Protein AF-A4XJK1-F1 (afdb_monomer)

Mean predicted aligned error: 11.15 Å

InterPro domains:
  IPR028946 Bacterial toxin 44 [PF15607] (189-287)

Organism: Caldicellulosiruptor saccharolyticus (strain ATCC 43494 / DSM 8903 / Tp8T 6331) (NCBI:txid351627)

pLDDT: mean 73.38, std 22.85, range [26.16, 97.75]

Nearest PDB structures (foldseek):
  7s00-assembly1_D  TM=3.536E-01  e=2.896E+00  Bacillus phage AR9

Secondary structure (DSSP, 8-state):
-HHHHHHHHHHHHHHHHHHHHHHHHHHHHHHTSGGGTT-S---HHHHHHHHHHHHHHHHHHH-SS--EEE-TTS-EEE-GGGGGT---HHHHHHHHHHHHHHHHHHHTTSEEE-TTS-EEE-SS--------------------TTSPEE--HHHHHHHHHHHHHHHHHHHHHHH--HHHHHHHHHHHHHHHHSTTSTT-HHHHH-TT-EEEEEETTEEEEEEHHHHHHHHHHHHHHTSSS-HHHHHHHHHHHHHHHT---GGGGGGTTS-HHHHHHHHHHHHHHHTT-

Radius of gyration: 20.72 Å; Cα contacts (8 Å, |Δi|>4): 367; chains: 1; bounding box: 63×47×54 Å

Foldseek 3Di:
DVVVVVVLVVLLVVLLVVLLVVVLVVLLVLQPDPVVVDPDPQDPVNVVLLVLLLVLLVCCLPDPDCQWDQDPLRQIDGDPCSCVVDVDPVSVVVNRLLSVLLRLLSVQQQWHADPSRAIAGHPDRPGDLDDDDPPPPDPDDPDDPPAFAEDALVVVLVVLLVSLVSQLSSNCSRHVRNSRSLSSSVVSLSSQLRVSHVLVQCVVQPAAGWYWYADPNDIDIDGSLLSSLLSQLQSVLSHPDDSVSSQLSQLSVCVSSVNFDPVCVVSNRDDPSSSVSSVNSNVCNVVVD

Sequence (289 aa):
MKNRKKKVAFLSIMTSFVFIFNVFNFSLSYAEDEKYKIVGNYTLQDSKLIESLLNINSLVLKSPKNYLRINDDGSITVNESIKDIVKDDNLILKYKECIKYLNLAIEEGIIEVKDDFSIQLSKNIQLKNKSVKSDKNSIVIQRDPDEPERVYLIEMCRANVNELNGIYLSTLIISGNAALAYSAKVAYWTSKVREGGDWDYKRIYGWNKLYKIVVDGKIEYIHGEDIGNIHYGYTGRSLPLPAEVLCSAAGLAQILTGNFKISWYNSYFDDPKDQEAIRKGISWYEQGL

Solvent-accessible surface area (backbone atoms only — not comparable to full-atom values): 16018 Å² total; per-residue (Å²): 117,76,70,59,59,53,51,53,54,53,45,57,52,50,50,52,50,53,50,49,52,51,55,46,55,50,48,58,64,52,49,72,39,76,87,52,75,73,73,64,98,66,48,78,69,48,51,56,51,50,53,53,46,36,51,49,44,54,54,48,72,71,41,96,56,79,28,60,43,76,44,99,86,54,37,64,45,78,40,80,66,42,56,79,82,46,85,52,64,69,58,50,51,50,47,50,50,27,43,52,30,37,32,53,37,32,75,53,28,47,40,40,62,44,99,85,64,50,64,44,73,38,92,67,66,60,68,73,81,59,77,88,74,82,82,80,83,72,83,86,64,99,67,66,90,86,58,60,54,77,43,67,58,59,61,53,36,52,53,53,40,50,51,40,50,34,30,23,50,20,36,24,45,68,59,73,34,62,52,60,6,53,51,50,25,52,51,48,52,50,58,27,55,35,93,65,22,91,52,28,32,34,76,74,53,29,57,83,41,60,28,30,35,65,56,96,90,39,81,48,78,46,33,16,36,44,54,27,29,20,40,50,21,27,40,52,55,75,43,101,52,58,70,66,57,57,48,39,50,54,6,50,52,30,49,71,74,67,76,47,49,85,88,24,59,94,38,46,23,23,60,63,69,52,48,50,27,20,52,48,14,32,49,38,47,76,71,69,98

Structure (mmCIF, N/CA/C/O backbone):
data_AF-A4XJK1-F1
#
_entry.id   AF-A4XJK1-F1
#
loop_
_atom_site.group_PDB
_atom_site.id
_atom_site.type_symbol
_atom_site.label_atom_id
_atom_site.label_alt_id
_atom_site.label_comp_id
_atom_site.label_asym_id
_atom_site.label_entity_id
_atom_site.label_seq_id
_atom_site.pdbx_PDB_ins_code
_atom_site.Cartn_x
_atom_site.Cartn_y
_atom_site.Cartn_z
_atom_site.occupancy
_atom_site.B_iso_or_equiv
_atom_site.auth_seq_id
_atom_site.auth_comp_id
_atom_site.auth_asym_id
_atom_site.auth_atom_id
_atom_site.pdbx_PDB_model_num
ATOM 1 N N . MET A 1 1 ? -40.652 -0.369 -4.413 1.00 40.53 1 MET A N 1
ATOM 2 C CA . MET A 1 1 ? -39.380 -1.018 -3.995 1.00 40.53 1 MET A CA 1
ATOM 3 C C . MET A 1 1 ? -38.236 -0.948 -5.022 1.00 40.53 1 MET A C 1
ATOM 5 O O . MET A 1 1 ? -37.119 -0.671 -4.605 1.00 40.53 1 MET A O 1
ATOM 9 N N . LYS A 1 2 ? -38.461 -1.124 -6.339 1.00 33.06 2 LYS A N 1
ATOM 10 C CA . LYS A 1 2 ? -37.399 -1.050 -7.380 1.00 33.06 2 LYS A CA 1
ATOM 11 C C . LYS A 1 2 ? -36.677 0.314 -7.492 1.00 33.06 2 LYS A C 1
ATOM 13 O O . LYS A 1 2 ? -35.475 0.338 -7.729 1.00 33.06 2 LYS A O 1
ATOM 18 N N . ASN A 1 3 ? -37.368 1.433 -7.245 1.00 31.22 3 ASN A N 1
ATOM 19 C CA . ASN A 1 3 ? -36.792 2.786 -7.378 1.00 31.22 3 ASN A CA 1
ATOM 20 C C . ASN A 1 3 ? -35.894 3.236 -6.208 1.00 31.22 3 ASN A C 1
ATOM 22 O O . ASN A 1 3 ? -35.035 4.088 -6.411 1.00 31.22 3 ASN A O 1
ATOM 26 N N . ARG A 1 4 ? -36.029 2.653 -5.005 1.00 28.88 4 ARG A N 1
ATOM 27 C CA . ARG A 1 4 ? -35.121 2.944 -3.873 1.00 28.88 4 ARG A CA 1
ATOM 28 C C . ARG A 1 4 ? -33.751 2.285 -4.064 1.00 28.88 4 ARG A C 1
ATOM 30 O O . ARG A 1 4 ? -32.743 2.945 -3.866 1.00 28.88 4 ARG A O 1
ATOM 37 N N . LYS A 1 5 ? -33.707 1.036 -4.548 1.00 30.83 5 LYS A N 1
ATOM 38 C CA . LYS A 1 5 ? -32.443 0.324 -4.821 1.00 30.83 5 LYS A CA 1
ATOM 39 C C . LYS A 1 5 ? -31.609 0.991 -5.926 1.00 30.83 5 LYS A C 1
ATOM 41 O O . LYS A 1 5 ? -30.395 1.065 -5.796 1.00 30.83 5 LYS A O 1
ATOM 46 N N . LYS A 1 6 ? -32.252 1.545 -6.966 1.00 28.84 6 LYS A N 1
ATOM 47 C CA . LYS A 1 6 ? -31.561 2.326 -8.011 1.00 28.84 6 LYS A CA 1
ATOM 48 C C . LYS A 1 6 ? -31.007 3.661 -7.498 1.00 28.84 6 LYS A C 1
ATOM 50 O O . LYS A 1 6 ? -29.907 4.023 -7.886 1.00 28.84 6 LYS A O 1
ATOM 55 N N . LYS A 1 7 ? -31.721 4.364 -6.607 1.00 28.03 7 LYS A N 1
ATOM 56 C CA . LYS A 1 7 ? -31.225 5.610 -5.991 1.00 28.03 7 LYS A CA 1
ATOM 57 C C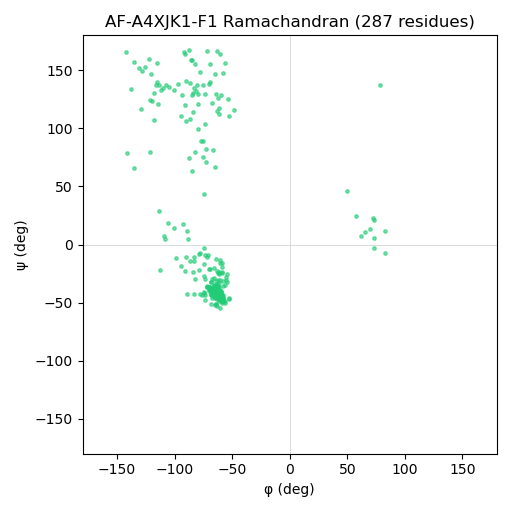 . LYS A 1 7 ? -30.040 5.380 -5.048 1.00 28.03 7 LYS A C 1
ATOM 59 O O . LYS A 1 7 ? -29.118 6.177 -5.076 1.00 28.03 7 LYS A O 1
ATOM 64 N N . VAL A 1 8 ? -30.036 4.289 -4.277 1.00 30.64 8 VAL A N 1
ATOM 65 C CA . VAL A 1 8 ? -28.914 3.932 -3.383 1.00 30.64 8 VAL A CA 1
ATOM 66 C C . VAL A 1 8 ? -27.666 3.534 -4.181 1.00 30.64 8 VAL A C 1
ATOM 68 O O . VAL A 1 8 ? -26.578 4.002 -3.873 1.00 30.64 8 VAL A O 1
ATOM 71 N N . ALA A 1 9 ? -27.822 2.760 -5.262 1.00 28.44 9 ALA A N 1
ATOM 72 C CA . ALA A 1 9 ? -26.706 2.427 -6.152 1.00 28.44 9 ALA A CA 1
ATOM 73 C C . ALA A 1 9 ? -26.145 3.661 -6.887 1.00 28.44 9 ALA A C 1
ATOM 75 O O . ALA A 1 9 ? -24.937 3.785 -7.043 1.00 28.44 9 ALA A O 1
ATOM 76 N N . PHE A 1 10 ? -27.007 4.595 -7.306 1.00 26.16 10 PHE A N 1
ATOM 77 C CA . PHE A 1 10 ? -26.586 5.825 -7.985 1.00 26.16 10 PHE A CA 1
ATOM 78 C C . PHE A 1 10 ? -25.902 6.820 -7.033 1.00 26.16 10 PHE A C 1
ATOM 80 O O . PHE A 1 10 ? -24.920 7.445 -7.423 1.00 26.16 10 PHE A O 1
ATOM 87 N N . LEU A 1 11 ? -26.363 6.920 -5.777 1.00 27.34 11 LEU A N 1
ATOM 88 C CA . LEU A 1 11 ? -25.664 7.681 -4.739 1.00 27.34 11 LEU A CA 1
ATOM 89 C C . LEU A 1 11 ? -24.295 7.051 -4.446 1.00 27.34 11 LEU A C 1
ATOM 91 O O . LEU A 1 11 ? -23.307 7.749 -4.573 1.00 27.34 11 LEU A O 1
ATOM 95 N N . SER A 1 12 ? -24.206 5.743 -4.176 1.00 30.50 12 SER A N 1
ATOM 96 C CA . SER A 1 12 ? -22.939 5.063 -3.830 1.00 30.50 12 SER A CA 1
ATOM 97 C C . SER A 1 12 ? -21.862 5.153 -4.943 1.00 30.50 12 SER A C 1
ATOM 99 O O . SER A 1 12 ? -20.663 5.273 -4.674 1.00 30.50 12 SER A O 1
ATOM 101 N N . ILE A 1 13 ? -22.278 5.210 -6.218 1.00 29.91 13 ILE A N 1
ATOM 102 C CA . ILE A 1 13 ? -21.374 5.463 -7.356 1.00 29.91 13 ILE A CA 1
ATOM 103 C C . ILE A 1 13 ? -20.923 6.932 -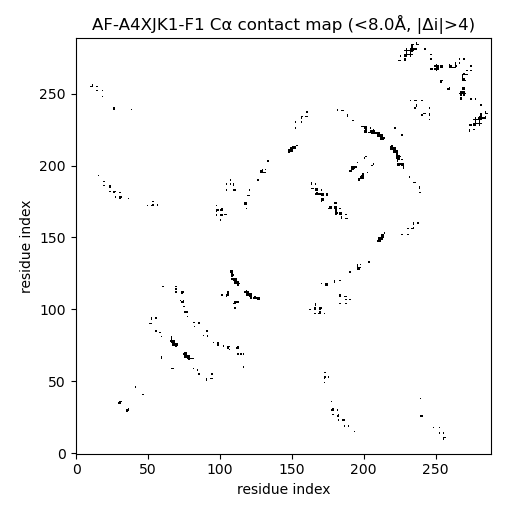7.401 1.00 29.91 13 ILE A C 1
ATOM 105 O O . ILE A 1 13 ? -19.738 7.195 -7.593 1.00 29.91 13 ILE A O 1
ATOM 109 N N . MET A 1 14 ? -21.830 7.895 -7.192 1.00 26.22 14 MET A N 1
ATOM 110 C CA . MET A 1 14 ? -21.486 9.326 -7.176 1.00 26.22 14 MET A CA 1
ATOM 111 C C . MET A 1 14 ? -20.619 9.719 -5.975 1.00 26.22 14 MET A C 1
ATOM 113 O O . MET A 1 14 ? -19.778 10.604 -6.097 1.00 26.22 14 MET A O 1
ATOM 117 N N . THR A 1 15 ? -20.786 9.059 -4.833 1.00 36.59 15 THR A N 1
ATOM 118 C CA . THR A 1 15 ? -20.047 9.349 -3.599 1.00 36.59 15 THR A CA 1
ATOM 119 C C . THR A 1 15 ? -18.614 8.850 -3.701 1.00 36.59 15 THR A C 1
ATOM 121 O O . THR A 1 15 ? -17.695 9.598 -3.386 1.00 36.59 15 THR A O 1
ATOM 124 N N . SER A 1 16 ? -18.418 7.663 -4.282 1.00 35.50 16 SER A N 1
ATOM 125 C CA . SER A 1 16 ? -17.099 7.156 -4.672 1.00 35.50 16 SER A CA 1
ATOM 126 C C . SER A 1 16 ? -16.429 8.070 -5.708 1.00 35.50 16 SER A C 1
ATOM 128 O O . SER A 1 16 ? -15.252 8.378 -5.572 1.00 35.50 16 SER A O 1
ATOM 130 N N . PHE A 1 17 ? -17.168 8.573 -6.707 1.00 32.84 17 PHE A N 1
ATOM 131 C CA . PHE A 1 17 ? -16.615 9.452 -7.750 1.00 32.84 17 PHE A CA 1
ATOM 132 C C . PHE A 1 17 ? -16.200 10.834 -7.225 1.00 32.84 17 PHE A C 1
ATOM 134 O O . PHE A 1 17 ? -15.127 11.310 -7.572 1.00 32.84 17 PHE A O 1
ATOM 141 N N . VAL A 1 18 ? -17.011 11.477 -6.376 1.00 36.28 18 VAL A N 1
ATOM 142 C CA . VAL A 1 18 ? -16.698 12.795 -5.782 1.00 36.28 18 VAL A CA 1
ATOM 143 C C . VAL A 1 18 ? -15.583 12.686 -4.740 1.00 36.28 18 VAL A C 1
ATOM 145 O O . VAL A 1 18 ? -14.730 13.568 -4.656 1.00 36.28 18 VAL A O 1
ATOM 148 N N . PHE A 1 19 ? -15.553 11.593 -3.977 1.00 43.38 19 PHE A N 1
ATOM 149 C CA . PHE A 1 19 ? -14.479 11.287 -3.038 1.00 43.38 19 PHE A CA 1
ATOM 150 C C . PHE A 1 19 ? -13.145 11.066 -3.753 1.00 43.38 19 PHE A C 1
ATOM 152 O O . PHE A 1 19 ? -12.163 11.733 -3.437 1.00 43.38 19 PHE A O 1
ATOM 159 N N . ILE A 1 20 ? -13.137 10.199 -4.773 1.00 43.62 20 ILE A N 1
ATOM 160 C CA . ILE A 1 20 ? -11.965 9.948 -5.612 1.00 43.62 20 ILE A CA 1
ATOM 161 C C . ILE A 1 20 ? -11.538 11.251 -6.278 1.00 43.62 20 ILE A C 1
ATOM 163 O O . ILE A 1 20 ? -10.383 11.606 -6.150 1.00 43.62 20 ILE A O 1
ATOM 167 N N . PHE A 1 21 ? -12.440 12.016 -6.899 1.00 37.97 21 PHE A N 1
ATOM 168 C CA . PHE A 1 21 ? -12.088 13.255 -7.603 1.00 37.97 21 PHE A CA 1
ATOM 169 C C . PHE A 1 21 ? -11.501 14.336 -6.676 1.00 37.97 21 PHE A C 1
ATOM 171 O O . PHE A 1 21 ? -10.550 15.014 -7.061 1.00 37.97 21 PHE A O 1
ATOM 178 N N . ASN A 1 22 ? -12.001 14.481 -5.443 1.00 43.72 22 ASN A N 1
ATOM 179 C CA . ASN A 1 22 ? -11.465 15.456 -4.484 1.00 43.72 22 ASN A CA 1
ATOM 180 C C . ASN A 1 22 ? -10.141 15.007 -3.856 1.00 43.72 22 ASN A C 1
ATOM 182 O O . ASN A 1 22 ? -9.209 15.804 -3.795 1.00 43.72 22 ASN A O 1
ATOM 186 N N . VAL A 1 23 ? -10.019 13.739 -3.448 1.00 47.16 23 VAL A N 1
ATOM 187 C CA . VAL A 1 23 ? -8.750 13.190 -2.942 1.00 47.16 23 VAL A CA 1
ATOM 188 C C . VAL A 1 23 ? -7.700 13.166 -4.060 1.00 47.16 23 VAL A C 1
ATOM 190 O O . VAL A 1 23 ? -6.532 13.444 -3.810 1.00 47.16 23 VAL A O 1
ATOM 193 N N . PHE A 1 24 ? -8.110 12.920 -5.304 1.00 46.25 24 PHE A N 1
ATOM 194 C CA . PHE A 1 24 ? -7.266 12.908 -6.498 1.00 46.25 24 PHE A CA 1
ATOM 195 C C . PHE A 1 24 ? -6.746 14.297 -6.875 1.00 46.25 24 PHE A C 1
ATOM 197 O O . PHE A 1 24 ? -5.536 14.468 -6.998 1.00 46.25 24 PHE A O 1
ATOM 204 N N . ASN A 1 25 ? -7.620 15.306 -6.985 1.00 43.31 25 ASN A N 1
ATOM 205 C CA . ASN A 1 25 ? -7.193 16.685 -7.254 1.00 43.31 25 ASN A CA 1
ATOM 206 C C . ASN A 1 25 ? -6.324 17.242 -6.119 1.00 43.31 25 ASN A C 1
ATOM 208 O O . ASN A 1 25 ? -5.359 17.960 -6.376 1.00 43.31 25 ASN A O 1
ATOM 212 N N . PHE A 1 26 ? -6.622 16.866 -4.872 1.00 46.41 26 PHE A N 1
ATOM 213 C CA . PHE A 1 26 ? -5.785 17.212 -3.729 1.00 46.41 26 PHE A CA 1
ATOM 214 C C . PHE A 1 26 ? -4.412 16.530 -3.808 1.00 46.41 26 PHE A C 1
ATOM 216 O O . PHE A 1 26 ? -3.402 17.196 -3.623 1.00 46.41 26 PHE A O 1
ATOM 223 N N . SER A 1 27 ? -4.356 15.239 -4.160 1.00 44.53 27 SER A N 1
ATOM 224 C CA . SER A 1 27 ? -3.104 14.476 -4.307 1.00 44.53 27 SER A CA 1
ATOM 225 C C . SER A 1 27 ? -2.220 15.008 -5.440 1.00 44.53 27 SER A C 1
ATOM 227 O O . SER A 1 27 ? -1.009 15.100 -5.264 1.00 44.53 27 SER A O 1
ATOM 229 N N . LEU A 1 28 ? -2.813 15.402 -6.575 1.00 43.19 28 LEU A N 1
ATOM 230 C CA . LEU A 1 28 ? -2.108 16.063 -7.682 1.00 43.19 28 LEU A CA 1
ATOM 231 C C . LEU A 1 28 ? -1.519 17.410 -7.249 1.00 43.19 28 LEU A C 1
ATOM 233 O O . LEU A 1 28 ? -0.338 17.651 -7.475 1.00 43.19 28 LEU A O 1
ATOM 237 N N . SER A 1 29 ? -2.303 18.238 -6.551 1.00 44.06 29 SER A N 1
ATOM 238 C CA . SER A 1 29 ? -1.828 19.519 -6.010 1.00 44.06 29 SER A CA 1
ATOM 239 C C . SER A 1 29 ? -0.752 19.360 -4.925 1.00 44.06 29 SER A C 1
ATOM 241 O O . SER A 1 29 ? 0.072 20.256 -4.770 1.00 44.06 29 SER A O 1
ATOM 243 N N . TYR A 1 30 ? -0.754 18.259 -4.164 1.00 46.56 30 TYR A N 1
ATOM 244 C CA . TYR A 1 30 ? 0.223 17.977 -3.100 1.00 46.56 30 TYR A CA 1
ATOM 245 C C . TYR A 1 30 ? 1.533 17.372 -3.627 1.00 46.56 30 TYR A C 1
ATOM 247 O O . TYR A 1 30 ? 2.588 17.571 -3.030 1.00 46.56 30 TYR A O 1
ATOM 255 N N . ALA A 1 31 ? 1.480 16.627 -4.736 1.00 41.28 31 ALA A N 1
ATOM 256 C CA . ALA A 1 31 ? 2.647 15.980 -5.337 1.00 41.28 31 ALA A CA 1
ATOM 257 C C . ALA A 1 31 ? 3.585 16.954 -6.079 1.00 41.28 31 ALA A C 1
ATOM 259 O O . ALA A 1 31 ? 4.734 16.602 -6.348 1.00 41.28 31 ALA A O 1
ATOM 260 N N . GLU A 1 32 ? 3.117 18.163 -6.405 1.00 42.06 32 GLU A N 1
ATOM 261 C CA . GLU A 1 32 ? 3.915 19.217 -7.051 1.00 42.06 32 GLU A CA 1
ATOM 262 C C . GLU A 1 32 ? 4.758 20.049 -6.062 1.00 42.06 32 GLU A C 1
ATOM 264 O O . GLU A 1 32 ? 5.652 20.782 -6.485 1.00 42.06 32 GLU A O 1
ATOM 269 N N . ASP A 1 33 ? 4.536 19.914 -4.750 1.00 38.34 33 ASP A N 1
ATOM 270 C CA . ASP A 1 33 ? 5.313 20.610 -3.719 1.00 38.34 33 ASP A CA 1
ATOM 271 C C . ASP A 1 33 ? 6.659 19.892 -3.467 1.00 38.34 33 ASP A C 1
ATOM 273 O O . ASP A 1 33 ? 6.716 18.716 -3.088 1.00 38.34 33 ASP A O 1
ATOM 277 N N . GLU A 1 34 ? 7.772 20.613 -3.674 1.00 38.44 34 GLU A N 1
ATOM 278 C CA . GLU A 1 34 ? 9.142 20.095 -3.545 1.00 38.44 34 GLU A CA 1
ATOM 279 C C . GLU A 1 34 ? 9.433 19.460 -2.185 1.00 38.44 34 GLU A C 1
ATOM 281 O O . GLU A 1 34 ? 10.248 18.537 -2.098 1.00 38.44 34 GLU A O 1
ATOM 286 N N . LYS A 1 35 ? 8.739 19.904 -1.133 1.00 34.38 35 LYS A N 1
ATOM 287 C CA . LYS A 1 35 ? 8.875 19.378 0.226 1.00 34.38 35 LYS A CA 1
ATOM 288 C C . LYS A 1 35 ? 8.478 17.900 0.338 1.00 34.38 35 LYS A C 1
ATOM 290 O O . LYS A 1 35 ? 8.943 17.220 1.252 1.00 34.38 35 LYS A O 1
ATOM 295 N N . TYR A 1 36 ? 7.664 17.392 -0.590 1.00 38.53 36 TYR A N 1
ATOM 296 C CA . TYR A 1 36 ? 7.150 16.019 -0.583 1.00 38.53 36 TYR A CA 1
ATOM 297 C C . TYR A 1 36 ? 7.748 15.122 -1.681 1.00 38.53 36 TYR A C 1
ATOM 299 O O . TYR A 1 36 ? 7.364 13.954 -1.803 1.00 38.53 36 TYR A O 1
ATOM 307 N N . LYS A 1 37 ? 8.758 15.620 -2.420 1.00 38.75 37 LYS A N 1
ATOM 308 C CA . LYS A 1 37 ? 9.532 14.843 -3.413 1.00 38.75 37 LYS A CA 1
ATOM 309 C C . LYS A 1 37 ? 10.232 13.612 -2.815 1.00 38.75 37 LYS A C 1
ATOM 311 O O . LYS A 1 37 ? 10.614 12.716 -3.561 1.00 38.75 37 LYS A O 1
ATOM 316 N N . ILE A 1 38 ? 10.368 13.530 -1.487 1.00 38.19 38 ILE A N 1
ATOM 317 C CA . ILE A 1 38 ? 10.900 12.365 -0.765 1.00 38.19 38 ILE A CA 1
ATOM 318 C C . ILE A 1 38 ? 10.103 12.179 0.534 1.00 38.19 38 ILE A C 1
ATOM 320 O O . ILE A 1 38 ? 10.552 12.589 1.597 1.00 38.19 38 ILE A O 1
ATOM 324 N N . VAL A 1 39 ? 8.895 11.608 0.481 1.00 38.28 39 VAL A N 1
ATOM 325 C CA . VAL A 1 39 ? 8.138 11.279 1.709 1.00 38.28 39 VAL A CA 1
ATOM 326 C C . VAL A 1 39 ? 7.534 9.879 1.620 1.00 38.28 39 VAL A C 1
ATOM 328 O O . VAL A 1 39 ? 6.331 9.648 1.611 1.00 38.28 39 VAL A O 1
ATOM 331 N N . GLY A 1 40 ? 8.438 8.911 1.589 1.00 39.53 40 GLY A N 1
ATOM 332 C CA . GLY A 1 40 ? 8.339 7.702 2.397 1.00 39.53 40 GLY A CA 1
ATOM 333 C C . GLY A 1 40 ? 9.677 7.585 3.121 1.00 39.53 40 GLY A C 1
ATOM 334 O O . GLY A 1 40 ? 10.674 8.070 2.588 1.00 39.53 40 GLY A O 1
ATOM 335 N N . ASN A 1 41 ? 9.727 7.011 4.320 1.00 38.78 41 ASN A N 1
ATOM 336 C CA . ASN A 1 41 ? 10.975 6.753 5.050 1.00 38.78 41 ASN A CA 1
ATOM 337 C C . ASN A 1 41 ? 11.845 5.722 4.300 1.00 38.78 41 ASN A C 1
ATOM 339 O O . ASN A 1 41 ? 12.016 4.598 4.758 1.00 38.78 41 ASN A O 1
ATOM 343 N N . TYR A 1 42 ? 12.349 6.077 3.121 1.00 45.56 42 TYR A N 1
ATOM 344 C CA . TYR A 1 42 ? 13.268 5.269 2.348 1.00 45.56 42 TYR A CA 1
ATOM 345 C C . TYR A 1 42 ? 14.662 5.544 2.895 1.00 45.56 42 TYR A C 1
ATOM 347 O O . TYR A 1 42 ? 15.181 6.660 2.846 1.00 45.56 42 TYR A O 1
ATOM 355 N N . THR A 1 43 ? 15.243 4.515 3.487 1.00 46.59 43 THR A N 1
ATOM 356 C CA . THR A 1 43 ? 16.611 4.516 3.984 1.00 46.59 43 THR A CA 1
ATOM 357 C C . THR A 1 43 ? 17.604 4.697 2.829 1.00 46.59 43 THR A C 1
ATOM 359 O O . THR A 1 43 ? 17.283 4.523 1.652 1.00 46.59 43 THR A O 1
ATOM 362 N N . LEU A 1 44 ? 18.869 4.987 3.146 1.00 40.53 44 LEU A N 1
ATOM 363 C CA . LEU A 1 44 ? 19.943 5.024 2.142 1.00 40.53 44 LEU A CA 1
ATOM 364 C C . LEU A 1 44 ? 20.053 3.702 1.350 1.00 40.53 44 LEU A C 1
ATOM 366 O O . LEU A 1 44 ? 20.441 3.700 0.182 1.00 40.53 44 LEU A O 1
ATOM 370 N N . GLN A 1 45 ? 19.705 2.578 1.981 1.00 46.41 45 GLN A N 1
ATOM 371 C CA . GLN A 1 45 ? 19.676 1.261 1.350 1.00 46.41 45 GLN A CA 1
ATOM 372 C C . GLN A 1 45 ? 18.532 1.140 0.332 1.00 46.41 45 GLN A C 1
ATOM 374 O O . GLN A 1 45 ? 18.735 0.574 -0.743 1.00 46.41 45 GLN A O 1
ATOM 379 N N . ASP A 1 46 ? 1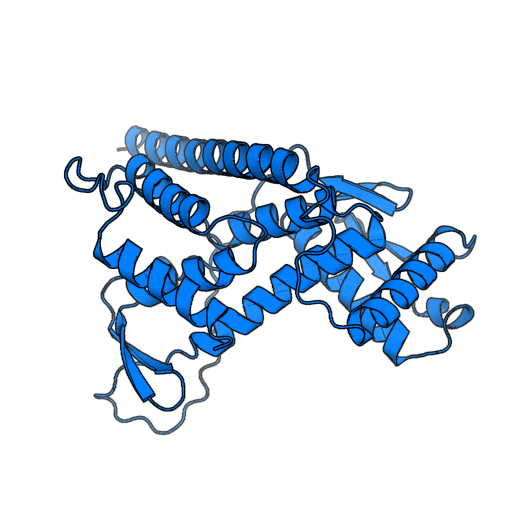7.381 1.749 0.620 1.00 66.06 46 ASP A N 1
ATOM 380 C CA . ASP A 1 46 ? 16.252 1.824 -0.309 1.00 66.06 46 ASP A CA 1
ATOM 381 C C . ASP A 1 46 ? 16.592 2.678 -1.537 1.00 66.06 46 ASP A C 1
ATOM 383 O O . ASP A 1 46 ? 16.238 2.310 -2.653 1.00 66.06 46 ASP A O 1
ATOM 387 N N . SER A 1 47 ? 17.367 3.756 -1.367 1.00 69.75 47 SER A N 1
ATOM 388 C CA . SER A 1 47 ? 17.817 4.607 -2.481 1.00 69.75 47 SER A CA 1
ATOM 389 C C . SER A 1 47 ? 18.660 3.840 -3.515 1.00 69.75 47 SER A C 1
ATOM 391 O O . SER A 1 47 ? 18.371 3.886 -4.711 1.00 69.75 47 SER A O 1
ATOM 393 N N . LYS A 1 48 ? 19.642 3.042 -3.067 1.00 76.75 48 LYS A N 1
ATOM 394 C CA . LYS A 1 48 ? 20.479 2.218 -3.968 1.00 76.75 48 LYS A CA 1
ATOM 395 C C . LYS A 1 48 ? 19.678 1.138 -4.691 1.00 76.75 48 LYS A C 1
ATOM 397 O O . LYS A 1 48 ? 19.936 0.847 -5.861 1.00 76.75 48 LYS A O 1
ATOM 402 N N . LEU A 1 49 ? 18.722 0.524 -3.992 1.00 82.44 49 LEU A N 1
ATOM 403 C CA . LEU A 1 49 ? 17.830 -0.458 -4.598 1.00 82.44 49 LEU A CA 1
ATOM 404 C C . LEU A 1 49 ? 16.953 0.199 -5.670 1.00 82.44 49 LEU A C 1
ATOM 406 O O . LEU A 1 49 ? 16.864 -0.325 -6.776 1.00 82.44 49 LEU A O 1
ATOM 410 N N . ILE A 1 50 ? 16.357 1.358 -5.375 1.00 83.50 50 ILE A N 1
ATOM 411 C CA . ILE A 1 50 ? 15.535 2.119 -6.326 1.00 83.50 50 ILE A CA 1
ATOM 412 C C . ILE A 1 50 ? 16.348 2.488 -7.569 1.00 83.50 50 ILE A C 1
ATOM 414 O O . ILE A 1 50 ? 15.889 2.245 -8.683 1.00 83.50 50 ILE A O 1
ATOM 418 N N . GLU A 1 51 ? 17.568 3.002 -7.403 1.00 85.44 51 GLU A N 1
ATOM 419 C CA . GLU A 1 51 ? 18.460 3.323 -8.523 1.00 85.44 51 GLU A CA 1
ATOM 420 C C . GLU A 1 51 ? 18.759 2.082 -9.380 1.00 85.44 51 GLU A C 1
ATOM 422 O O . GLU A 1 51 ? 18.667 2.121 -10.608 1.00 85.44 51 GLU A O 1
ATOM 427 N N . SER A 1 52 ? 19.033 0.946 -8.735 1.00 90.00 52 SER A N 1
ATOM 428 C CA . SER A 1 52 ? 19.276 -0.323 -9.427 1.00 90.00 52 SER A CA 1
ATOM 429 C C . SER A 1 52 ? 18.051 -0.785 -10.225 1.00 90.00 52 SER A C 1
ATOM 431 O O . SER A 1 52 ? 18.185 -1.224 -11.367 1.00 90.00 52 SER A O 1
ATOM 433 N N . LEU A 1 53 ? 16.848 -0.643 -9.666 1.00 91.88 53 LEU A N 1
ATOM 434 C CA . LEU A 1 53 ? 15.594 -1.000 -10.332 1.00 91.88 53 LEU A CA 1
ATOM 435 C C . LEU A 1 53 ? 15.257 -0.050 -11.495 1.00 91.88 53 LEU A C 1
ATOM 437 O O . LEU A 1 53 ? 14.814 -0.519 -12.545 1.00 91.88 53 LEU A O 1
ATOM 441 N N . LEU A 1 54 ? 15.517 1.256 -11.355 1.00 89.56 54 LEU A N 1
ATOM 442 C CA . LEU A 1 54 ? 15.385 2.239 -12.441 1.00 89.56 54 LEU A CA 1
ATOM 443 C C . LEU A 1 54 ? 16.335 1.914 -13.597 1.00 89.56 54 LEU A C 1
ATOM 445 O O . LEU A 1 54 ? 15.938 1.949 -14.765 1.00 89.56 54 LEU A O 1
ATOM 449 N N . ASN A 1 55 ? 17.577 1.545 -13.276 1.00 91.25 55 ASN A N 1
ATOM 450 C CA . ASN A 1 55 ? 18.571 1.145 -14.266 1.00 91.25 55 ASN A CA 1
ATOM 451 C C . ASN A 1 55 ? 18.136 -0.114 -15.022 1.00 91.25 55 ASN A C 1
ATOM 453 O O . ASN A 1 55 ? 18.205 -0.131 -16.252 1.00 91.25 55 ASN A O 1
ATOM 457 N N . ILE A 1 56 ? 17.618 -1.133 -14.324 1.00 94.00 56 ILE A N 1
ATOM 458 C CA . ILE A 1 56 ? 17.046 -2.317 -14.982 1.00 94.00 56 ILE A CA 1
ATOM 459 C C . ILE A 1 56 ? 15.905 -1.928 -15.909 1.00 94.00 56 ILE A C 1
ATOM 461 O O . ILE A 1 56 ? 15.910 -2.351 -17.063 1.00 94.00 56 ILE A O 1
ATOM 465 N N . ASN A 1 57 ? 14.958 -1.115 -15.437 1.00 94.06 57 ASN A N 1
ATOM 466 C CA . ASN A 1 57 ? 13.822 -0.709 -16.254 1.00 94.06 57 ASN A CA 1
ATOM 467 C C . ASN A 1 57 ? 14.281 -0.001 -17.542 1.00 94.06 57 ASN A C 1
ATOM 469 O O . ASN A 1 57 ? 13.847 -0.341 -18.639 1.00 94.06 57 ASN A O 1
ATOM 473 N N . SER A 1 58 ? 15.244 0.917 -17.424 1.00 91.31 58 SER A N 1
ATOM 474 C CA . SER A 1 58 ? 15.858 1.624 -18.555 1.00 91.31 58 SER A CA 1
ATOM 475 C C . SER A 1 58 ? 16.525 0.670 -19.555 1.00 91.31 58 SER A C 1
ATOM 477 O O . SER A 1 58 ? 16.346 0.824 -20.763 1.00 91.31 58 SER A O 1
ATOM 479 N N . LEU A 1 59 ? 17.268 -0.335 -19.075 1.00 91.88 59 LEU A N 1
ATOM 480 C CA . LEU A 1 59 ? 17.912 -1.345 -19.926 1.00 91.88 59 LEU A CA 1
ATOM 481 C C . LEU A 1 59 ? 16.890 -2.222 -20.650 1.00 91.88 59 LEU A C 1
ATOM 483 O O . LEU A 1 59 ? 17.042 -2.509 -21.836 1.00 91.88 59 LEU A O 1
ATOM 487 N N . VAL A 1 60 ? 15.855 -2.636 -19.928 1.00 92.31 60 VAL A N 1
ATOM 488 C CA . VAL A 1 60 ? 14.785 -3.487 -20.436 1.00 92.31 60 VAL A CA 1
ATOM 489 C C . VAL A 1 60 ? 14.001 -2.780 -21.545 1.00 92.31 60 VAL A C 1
ATOM 491 O O . VAL A 1 60 ? 13.800 -3.377 -22.598 1.00 92.31 60 VAL A O 1
ATOM 494 N N . LEU A 1 61 ? 13.633 -1.509 -21.349 1.00 89.88 61 LEU A N 1
ATOM 495 C CA . LEU A 1 61 ? 12.854 -0.724 -22.316 1.00 89.88 61 LEU A CA 1
ATOM 496 C C . LEU A 1 61 ? 13.655 -0.292 -23.554 1.00 89.88 61 LEU A C 1
ATOM 498 O O . LEU A 1 61 ? 13.088 -0.141 -24.631 1.00 89.88 61 LEU A O 1
ATOM 502 N N . LYS A 1 62 ? 14.972 -0.090 -23.426 1.00 87.56 62 LYS A N 1
ATOM 503 C CA . LYS A 1 62 ? 15.847 0.287 -24.555 1.00 87.56 62 LYS A CA 1
ATOM 504 C C . LYS A 1 62 ? 16.306 -0.901 -25.394 1.00 87.56 62 LYS A C 1
ATOM 506 O O . LYS A 1 62 ? 16.884 -0.709 -26.464 1.00 87.56 62 LYS A O 1
ATOM 511 N N . SER A 1 63 ? 16.133 -2.117 -24.890 1.00 83.88 63 SER A N 1
ATOM 512 C CA . SER A 1 63 ? 16.629 -3.308 -25.561 1.00 83.88 63 SER A CA 1
ATOM 513 C C . SER A 1 63 ? 15.751 -3.678 -26.760 1.00 83.88 63 SER A C 1
ATOM 515 O O . SER A 1 63 ? 14.531 -3.717 -26.629 1.00 83.88 63 SER A O 1
ATOM 517 N N . PRO A 1 64 ? 16.343 -4.061 -27.907 1.00 76.44 64 PRO A N 1
ATOM 518 C CA . PRO A 1 64 ? 15.588 -4.633 -29.022 1.00 76.44 64 PRO A CA 1
ATOM 519 C C . PRO A 1 64 ? 15.079 -6.058 -28.730 1.00 76.44 64 PRO A C 1
ATOM 521 O O . PRO A 1 64 ? 14.335 -6.622 -29.528 1.00 76.44 64 PRO A O 1
ATOM 524 N N . LYS A 1 65 ? 15.510 -6.681 -27.623 1.00 80.44 65 LYS A N 1
ATOM 525 C CA . LYS A 1 65 ? 15.017 -7.989 -27.176 1.00 80.44 65 LYS A CA 1
ATOM 526 C C . LYS A 1 65 ? 13.759 -7.819 -26.325 1.00 80.44 65 LYS A C 1
ATOM 528 O O . LYS A 1 65 ? 13.725 -6.994 -25.418 1.00 80.44 65 LYS A O 1
ATOM 533 N N . ASN A 1 66 ? 12.785 -8.703 -26.531 1.00 85.31 66 ASN A N 1
ATOM 534 C CA . ASN A 1 66 ? 11.553 -8.752 -25.742 1.00 85.31 66 ASN A CA 1
ATOM 535 C C . ASN A 1 66 ? 11.822 -9.305 -24.331 1.00 85.31 66 ASN A C 1
ATOM 537 O O . ASN A 1 66 ? 11.642 -10.497 -24.076 1.00 85.31 66 ASN A O 1
ATOM 541 N N . TYR A 1 67 ? 12.285 -8.459 -23.411 1.00 94.25 67 TYR A N 1
ATOM 542 C CA . TYR A 1 67 ? 12.431 -8.801 -21.989 1.00 94.25 67 TYR A CA 1
ATOM 543 C C . TYR A 1 67 ? 11.133 -8.621 -21.199 1.00 94.25 67 TYR A C 1
ATOM 545 O O . TYR A 1 67 ? 10.942 -9.282 -20.179 1.00 94.25 67 TYR A O 1
ATOM 553 N N . LEU A 1 68 ? 10.234 -7.774 -21.697 1.00 94.25 68 LEU A N 1
ATOM 554 C CA . LEU A 1 68 ? 8.869 -7.631 -21.210 1.00 94.25 68 LEU A CA 1
ATOM 555 C C . LEU A 1 68 ? 7.879 -8.056 -22.286 1.00 94.25 68 LEU A C 1
ATOM 557 O O . LEU A 1 68 ? 8.170 -8.019 -23.484 1.00 94.25 68 LEU A O 1
ATOM 561 N N . ARG A 1 69 ? 6.688 -8.434 -21.838 1.00 94.81 69 ARG A N 1
ATOM 562 C CA . ARG A 1 69 ? 5.529 -8.682 -22.688 1.00 94.81 69 ARG A CA 1
ATOM 563 C C . ARG A 1 69 ? 4.291 -8.088 -22.032 1.00 94.81 69 ARG A C 1
ATOM 565 O O . ARG A 1 69 ? 4.070 -8.334 -20.851 1.00 94.81 69 ARG A O 1
ATOM 572 N N . ILE A 1 70 ? 3.486 -7.372 -22.810 1.00 95.06 70 ILE A N 1
ATOM 573 C CA . ILE A 1 70 ? 2.124 -6.990 -22.427 1.00 95.06 70 ILE A CA 1
ATOM 574 C C . ILE A 1 70 ? 1.200 -8.159 -22.788 1.00 95.06 70 ILE A C 1
ATOM 576 O O . ILE A 1 70 ? 1.274 -8.705 -23.893 1.00 95.06 70 ILE A O 1
ATOM 580 N N . ASN A 1 71 ? 0.397 -8.594 -21.827 1.00 96.25 71 ASN A N 1
ATOM 581 C CA . ASN A 1 71 ? -0.599 -9.647 -21.980 1.00 96.25 71 ASN A CA 1
ATOM 582 C C . ASN A 1 71 ? -1.934 -9.059 -22.467 1.00 96.25 71 ASN A C 1
ATOM 584 O O . ASN A 1 71 ? -2.150 -7.851 -22.407 1.00 96.25 71 ASN A O 1
ATOM 588 N N . ASP A 1 72 ? -2.859 -9.917 -22.900 1.00 93.56 72 ASP A N 1
ATOM 589 C CA . ASP A 1 72 ? -4.156 -9.492 -23.457 1.00 93.56 72 ASP A CA 1
ATOM 590 C C . ASP A 1 72 ? -5.029 -8.719 -22.449 1.00 93.56 72 ASP A C 1
ATOM 592 O O . ASP A 1 72 ? -5.887 -7.929 -22.836 1.00 93.56 72 ASP A O 1
ATOM 596 N N . ASP A 1 73 ? -4.810 -8.930 -21.148 1.00 90.69 73 ASP A N 1
ATOM 597 C CA . ASP A 1 73 ? -5.478 -8.216 -20.054 1.00 90.69 73 ASP A CA 1
ATOM 598 C C . ASP A 1 73 ? -4.763 -6.914 -19.639 1.00 90.69 73 ASP A C 1
ATOM 600 O O . ASP A 1 73 ? -5.162 -6.271 -18.668 1.00 90.69 73 ASP A O 1
ATOM 604 N N . GLY A 1 74 ? -3.709 -6.529 -20.364 1.00 93.31 74 GLY A N 1
ATOM 605 C CA . GLY A 1 74 ? -2.876 -5.357 -20.099 1.00 93.31 74 GLY A CA 1
ATOM 606 C C . GLY A 1 74 ? -1.777 -5.576 -19.055 1.00 93.31 74 GLY A C 1
ATOM 607 O O . GLY A 1 74 ? -0.943 -4.691 -18.873 1.00 93.31 74 GLY A O 1
ATOM 608 N N . SER A 1 75 ? -1.738 -6.726 -18.371 1.00 96.00 75 SER A N 1
ATOM 609 C CA . SER A 1 75 ? -0.682 -7.030 -17.397 1.00 96.00 75 SER A CA 1
ATOM 610 C C . SER A 1 75 ? 0.677 -7.241 -18.073 1.00 96.00 75 SER A C 1
ATOM 612 O O . SER A 1 75 ? 0.762 -7.614 -19.243 1.00 96.00 75 SER A O 1
ATOM 614 N N . ILE A 1 76 ? 1.764 -7.016 -17.334 1.00 96.62 76 ILE A N 1
ATOM 615 C CA . ILE A 1 76 ? 3.132 -7.152 -17.838 1.00 96.62 76 ILE A CA 1
ATOM 616 C C . ILE A 1 76 ? 3.765 -8.443 -17.307 1.00 96.62 76 ILE A C 1
ATOM 618 O O . ILE A 1 76 ? 3.704 -8.745 -16.114 1.00 96.62 76 ILE A O 1
ATOM 622 N N . THR A 1 77 ? 4.440 -9.182 -18.185 1.00 96.19 77 THR A N 1
ATOM 623 C CA . THR A 1 77 ? 5.265 -10.347 -17.838 1.00 96.19 77 THR A CA 1
ATOM 624 C C . THR A 1 77 ? 6.743 -10.029 -18.037 1.00 96.19 77 THR A C 1
ATOM 626 O O . THR A 1 77 ? 7.125 -9.500 -19.080 1.00 96.19 77 THR A O 1
ATOM 629 N N . VAL A 1 78 ? 7.584 -10.397 -17.063 1.00 96.19 78 VAL A N 1
ATOM 630 C CA . VAL A 1 78 ? 9.051 -10.365 -17.193 1.00 96.19 78 VAL A CA 1
ATOM 631 C C . VAL A 1 78 ? 9.541 -11.711 -17.716 1.00 96.19 78 VAL A C 1
ATOM 633 O O . VAL A 1 78 ? 9.352 -12.738 -17.062 1.00 96.19 78 VAL A O 1
ATOM 636 N N . ASN A 1 79 ? 10.203 -11.710 -18.868 1.00 94.81 79 ASN A N 1
ATOM 637 C CA . ASN A 1 79 ? 10.748 -12.919 -19.480 1.00 94.81 79 ASN A CA 1
ATOM 638 C C . ASN A 1 79 ? 12.060 -13.348 -18.804 1.00 94.81 79 ASN A C 1
ATOM 640 O O . ASN A 1 79 ? 12.865 -12.515 -18.390 1.00 94.81 79 ASN A O 1
ATOM 644 N N . GLU A 1 80 ? 12.329 -14.659 -18.757 1.00 91.56 80 GLU A N 1
ATOM 645 C CA . GLU A 1 80 ? 13.583 -15.205 -18.197 1.00 91.56 80 GLU A CA 1
ATOM 646 C C . GLU A 1 80 ? 14.840 -14.691 -18.913 1.00 91.56 80 GLU A C 1
ATOM 648 O O . GLU A 1 80 ? 15.915 -14.628 -18.315 1.00 91.56 80 GLU A O 1
ATOM 653 N N . SER A 1 81 ? 14.700 -14.259 -20.169 1.00 93.00 81 SER A N 1
ATOM 654 C CA . SER A 1 81 ? 15.773 -13.648 -20.956 1.00 93.00 81 SER A CA 1
ATOM 655 C C . SER A 1 81 ? 16.327 -12.360 -20.339 1.00 93.00 81 SER A C 1
ATOM 657 O O . SER A 1 81 ? 17.419 -11.952 -20.720 1.00 93.00 81 SER A O 1
ATOM 659 N N . ILE A 1 82 ? 15.666 -11.745 -19.347 1.00 94.31 82 ILE A N 1
ATOM 660 C CA . ILE A 1 82 ? 16.227 -10.614 -18.582 1.00 94.31 82 ILE A CA 1
ATOM 661 C C . ILE A 1 82 ? 17.603 -10.940 -17.967 1.00 94.31 82 ILE A C 1
ATOM 663 O O . ILE A 1 82 ? 18.437 -10.047 -17.806 1.00 94.31 82 ILE A O 1
ATOM 667 N N . LYS A 1 83 ? 17.889 -12.228 -17.718 1.00 94.19 83 LYS A N 1
ATOM 668 C CA . LYS A 1 83 ? 19.202 -12.728 -17.275 1.00 94.19 83 LYS A CA 1
ATOM 669 C C . LYS A 1 83 ? 20.339 -12.443 -18.258 1.00 94.19 83 LYS A C 1
ATOM 671 O O . LYS A 1 83 ? 21.514 -12.530 -17.896 1.00 94.19 83 LYS A O 1
ATOM 676 N N . ASP A 1 84 ? 20.028 -12.097 -19.503 1.00 92.31 84 ASP A N 1
ATOM 677 C CA . ASP A 1 84 ? 21.020 -11.674 -20.488 1.00 92.31 84 ASP A CA 1
ATOM 678 C C . ASP A 1 84 ? 21.683 -10.348 -20.088 1.00 92.31 84 ASP A C 1
ATOM 680 O O . ASP A 1 84 ? 22.882 -10.189 -20.316 1.00 92.31 84 ASP A O 1
ATOM 684 N N . ILE A 1 85 ? 20.924 -9.431 -19.473 1.00 91.44 85 ILE A N 1
ATOM 685 C CA . ILE A 1 85 ? 21.349 -8.055 -19.156 1.00 91.44 85 ILE A CA 1
ATOM 686 C C . ILE A 1 85 ? 21.493 -7.784 -17.656 1.00 91.44 85 ILE A C 1
ATOM 688 O O . ILE A 1 85 ? 22.235 -6.886 -17.270 1.00 91.44 85 ILE A O 1
ATOM 692 N N . VAL A 1 86 ? 20.837 -8.573 -16.804 1.00 93.06 86 VAL A N 1
ATOM 693 C CA . VAL A 1 86 ? 20.964 -8.496 -15.344 1.00 93.06 86 VAL A CA 1
ATOM 694 C C . VAL A 1 86 ? 21.487 -9.836 -14.844 1.00 93.06 86 VAL A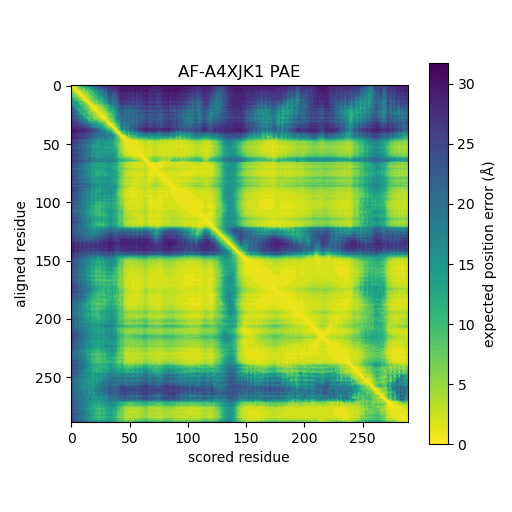 C 1
ATOM 696 O O . VAL A 1 86 ? 20.893 -10.867 -15.129 1.00 93.06 86 VAL A O 1
ATOM 699 N N . LYS A 1 87 ? 22.616 -9.852 -14.129 1.00 92.50 87 LYS A N 1
ATOM 700 C CA . LYS A 1 87 ? 23.218 -11.097 -13.605 1.00 92.50 87 LYS A CA 1
ATOM 701 C C . LYS A 1 87 ? 22.904 -11.367 -12.134 1.00 92.50 87 LYS A C 1
ATOM 703 O O . LYS A 1 87 ? 23.165 -12.463 -11.657 1.00 92.50 87 LYS A O 1
ATOM 708 N N . ASP A 1 88 ? 22.358 -10.381 -11.431 1.00 94.50 88 ASP A N 1
ATOM 709 C CA . ASP A 1 88 ? 21.955 -10.512 -10.034 1.00 94.50 88 ASP A CA 1
ATOM 710 C C . ASP A 1 88 ? 20.524 -11.068 -9.942 1.00 94.50 88 ASP A C 1
ATOM 712 O O . ASP A 1 88 ? 19.549 -10.371 -10.238 1.00 94.50 88 ASP A O 1
ATOM 716 N N . ASP A 1 89 ? 20.405 -12.328 -9.518 1.00 93.94 89 ASP A N 1
ATOM 717 C CA . ASP A 1 89 ? 19.121 -13.016 -9.357 1.00 93.94 89 ASP A CA 1
ATOM 718 C C . ASP A 1 89 ? 18.217 -12.363 -8.296 1.00 93.94 89 ASP A C 1
ATOM 720 O O . ASP A 1 89 ? 16.995 -12.329 -8.471 1.00 93.94 89 ASP A O 1
ATOM 724 N N . ASN A 1 90 ? 18.784 -11.796 -7.223 1.00 93.50 90 ASN A N 1
ATOM 725 C CA . ASN A 1 90 ? 17.996 -11.098 -6.203 1.00 93.50 90 ASN A CA 1
ATOM 726 C C . ASN A 1 90 ? 17.401 -9.812 -6.771 1.00 93.50 90 ASN A C 1
ATOM 728 O O . ASN A 1 90 ? 16.242 -9.482 -6.505 1.00 93.50 90 ASN A O 1
ATOM 732 N N . LEU A 1 91 ? 18.174 -9.097 -7.585 1.00 93.12 91 LEU A N 1
ATOM 733 C CA . LEU A 1 91 ? 17.710 -7.873 -8.218 1.00 93.12 91 LEU A CA 1
ATOM 734 C C . LEU A 1 91 ? 16.655 -8.159 -9.302 1.00 93.12 91 LEU A C 1
ATOM 736 O O . LEU A 1 91 ? 15.659 -7.438 -9.390 1.00 93.12 91 LEU A O 1
ATOM 740 N N . ILE A 1 92 ? 16.796 -9.258 -10.056 1.00 95.19 92 ILE A N 1
ATOM 741 C CA . ILE A 1 92 ? 15.741 -9.751 -10.962 1.00 95.19 92 ILE A CA 1
ATOM 742 C C . ILE A 1 92 ? 14.470 -10.084 -10.178 1.00 95.19 92 ILE A C 1
ATOM 744 O O . ILE A 1 92 ? 13.375 -9.707 -10.602 1.00 95.19 92 ILE A O 1
ATOM 748 N N . LEU A 1 93 ? 14.590 -10.776 -9.041 1.00 94.88 93 LEU A N 1
ATOM 749 C CA . LEU A 1 93 ? 13.447 -11.120 -8.197 1.00 94.88 93 LEU A CA 1
ATOM 750 C C . LEU A 1 93 ? 12.718 -9.861 -7.710 1.00 94.88 93 LEU A C 1
ATOM 752 O O . LEU A 1 93 ? 11.491 -9.804 -7.777 1.00 94.88 93 LEU A O 1
ATOM 756 N N . LYS A 1 94 ? 13.462 -8.832 -7.292 1.00 93.31 94 LYS A N 1
ATOM 757 C CA . LYS A 1 94 ? 12.900 -7.540 -6.874 1.00 93.31 94 LYS A CA 1
ATOM 758 C C . LYS A 1 94 ? 12.218 -6.799 -8.020 1.00 93.31 94 LYS A C 1
ATOM 760 O O . LYS A 1 94 ? 11.127 -6.270 -7.833 1.00 93.31 94 LYS A O 1
ATOM 765 N N . TYR A 1 95 ? 12.791 -6.821 -9.221 1.00 95.38 95 TYR A N 1
ATOM 766 C CA . TYR A 1 95 ? 12.145 -6.231 -10.393 1.00 95.38 95 TYR A CA 1
ATOM 767 C C . TYR A 1 95 ? 10.855 -6.975 -10.782 1.00 95.38 95 TYR A C 1
ATOM 769 O O . TYR A 1 95 ? 9.831 -6.348 -11.051 1.00 95.38 95 TYR A O 1
ATOM 777 N N . LYS A 1 96 ? 10.852 -8.314 -10.724 1.00 96.19 96 LYS A N 1
ATOM 778 C CA . LYS A 1 96 ? 9.637 -9.129 -10.906 1.00 96.19 96 LYS A CA 1
ATOM 779 C C . LYS A 1 96 ? 8.574 -8.822 -9.849 1.00 96.19 96 LYS A C 1
ATOM 781 O O . LYS A 1 96 ? 7.392 -8.758 -10.175 1.00 96.19 96 LYS A O 1
ATOM 786 N N . GLU A 1 97 ? 8.984 -8.607 -8.601 1.00 94.19 97 GLU A N 1
ATOM 787 C CA . GLU A 1 97 ? 8.097 -8.174 -7.520 1.00 94.19 97 GLU A CA 1
ATOM 788 C C . GLU A 1 97 ? 7.486 -6.791 -7.813 1.00 94.19 97 GLU A C 1
ATOM 790 O O . GLU A 1 97 ? 6.277 -6.621 -7.656 1.00 94.19 97 GLU A O 1
ATOM 795 N N . CYS A 1 98 ? 8.260 -5.832 -8.338 1.00 93.62 98 CYS A N 1
ATOM 796 C CA . CYS A 1 98 ? 7.717 -4.553 -8.809 1.00 93.62 98 CYS A CA 1
ATOM 797 C C . CYS A 1 98 ? 6.659 -4.750 -9.903 1.00 93.62 98 CYS A C 1
ATOM 799 O O . CYS A 1 98 ? 5.564 -4.203 -9.798 1.00 93.62 98 CYS A O 1
ATOM 801 N N . ILE A 1 99 ? 6.940 -5.565 -10.922 1.00 96.62 99 ILE A N 1
ATOM 802 C CA . ILE A 1 99 ? 5.972 -5.836 -11.996 1.00 96.62 99 ILE A CA 1
ATOM 803 C C . ILE A 1 99 ? 4.704 -6.513 -11.457 1.00 96.62 99 ILE A C 1
ATOM 805 O O . ILE A 1 99 ? 3.600 -6.166 -11.873 1.00 96.62 99 ILE A O 1
ATOM 809 N N . LYS A 1 100 ? 4.826 -7.407 -10.467 1.00 97.31 100 LYS A N 1
ATOM 810 C CA . LYS A 1 100 ? 3.669 -8.002 -9.783 1.00 97.31 100 LYS A CA 1
ATOM 811 C C . LYS A 1 100 ? 2.777 -6.935 -9.142 1.00 97.31 100 LYS A C 1
ATOM 813 O O . LYS A 1 100 ? 1.564 -6.997 -9.317 1.00 97.31 100 LYS A O 1
ATOM 818 N N . TYR A 1 101 ? 3.346 -5.971 -8.416 1.00 96.31 101 TYR A N 1
ATOM 819 C CA . TYR A 1 101 ? 2.558 -4.894 -7.806 1.00 96.31 101 TYR A CA 1
ATOM 820 C C . TYR A 1 101 ? 1.918 -3.979 -8.853 1.00 96.31 101 TYR A C 1
ATOM 822 O O . TYR A 1 101 ? 0.746 -3.636 -8.713 1.00 96.31 101 TYR A O 1
ATOM 830 N N . LEU A 1 102 ? 2.625 -3.653 -9.939 1.00 96.25 102 LEU A N 1
ATOM 831 C CA . LEU A 1 102 ? 2.030 -2.897 -11.043 1.00 96.25 102 LEU A CA 1
ATOM 832 C C . LEU A 1 102 ? 0.806 -3.628 -11.616 1.00 96.25 102 LEU A C 1
ATOM 834 O O . LEU A 1 102 ? -0.237 -3.016 -11.836 1.0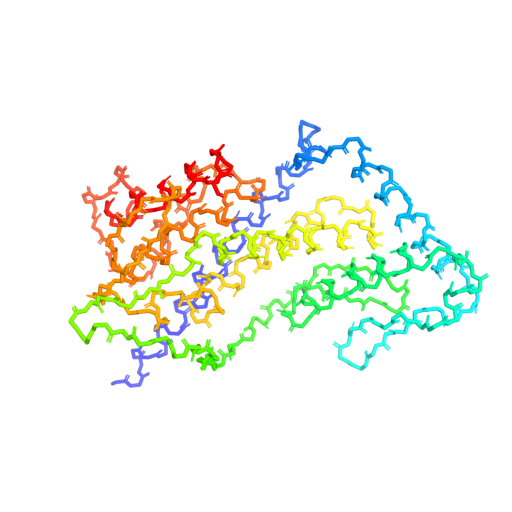0 96.25 102 LEU A O 1
ATOM 838 N N . ASN A 1 103 ? 0.912 -4.948 -11.793 1.00 97.75 103 ASN A N 1
ATOM 839 C CA . ASN A 1 103 ? -0.180 -5.774 -12.301 1.00 97.75 103 ASN A CA 1
ATOM 840 C C . ASN A 1 103 ? -1.411 -5.772 -11.388 1.00 97.75 103 ASN A C 1
ATOM 842 O O . ASN A 1 103 ? -2.520 -5.835 -11.907 1.00 97.75 103 ASN A O 1
ATOM 846 N N . LEU A 1 104 ? -1.257 -5.618 -10.067 1.00 96.00 104 LEU A N 1
ATOM 847 C CA . LEU A 1 104 ? -2.408 -5.429 -9.172 1.00 96.00 104 LEU A CA 1
ATOM 848 C C . LEU A 1 104 ? -3.154 -4.125 -9.489 1.00 96.00 104 LEU A C 1
ATOM 850 O O . LEU A 1 104 ? -4.380 -4.112 -9.557 1.00 96.00 104 LEU A O 1
ATOM 854 N N . ALA A 1 105 ? -2.432 -3.027 -9.730 1.00 92.62 105 ALA A N 1
ATOM 855 C CA . ALA A 1 105 ? -3.055 -1.756 -10.103 1.00 92.62 105 ALA A CA 1
ATOM 856 C C . ALA A 1 105 ? -3.703 -1.801 -11.500 1.00 92.62 105 ALA A C 1
ATOM 858 O O . ALA A 1 105 ? -4.730 -1.154 -11.720 1.00 92.62 105 ALA A O 1
ATOM 859 N N . ILE A 1 106 ? -3.144 -2.577 -12.431 1.00 94.69 106 ILE A N 1
ATOM 860 C CA . ILE A 1 106 ? -3.748 -2.833 -13.749 1.00 94.69 106 ILE A CA 1
ATOM 861 C C . ILE A 1 106 ? -5.032 -3.659 -13.597 1.00 94.69 106 ILE A C 1
ATOM 863 O O . ILE A 1 106 ? -6.068 -3.307 -14.159 1.00 94.69 106 ILE A O 1
ATOM 867 N N . GLU A 1 107 ? -5.003 -4.721 -12.788 1.00 93.12 107 GLU A N 1
ATOM 868 C CA . GLU A 1 107 ? -6.152 -5.605 -12.560 1.00 93.12 107 GLU A CA 1
ATOM 869 C C . GLU A 1 107 ? -7.358 -4.855 -11.969 1.00 93.12 107 GLU A C 1
ATOM 871 O O . GLU A 1 107 ? -8.508 -5.090 -12.376 1.00 93.12 107 GLU A O 1
ATOM 876 N N . GLU A 1 108 ? -7.076 -3.934 -11.043 1.00 86.06 108 GLU A N 1
ATOM 877 C CA . GLU A 1 108 ? -8.037 -3.021 -10.415 1.00 86.06 108 GLU A CA 1
ATOM 878 C C . GLU A 1 108 ? -8.485 -1.874 -11.344 1.00 86.06 108 GLU A C 1
ATOM 880 O O . GLU A 1 108 ? -9.361 -1.084 -10.985 1.00 86.06 108 GLU A O 1
ATOM 885 N N . GLY A 1 109 ? -7.930 -1.791 -12.559 1.00 87.75 109 GLY A N 1
ATOM 886 C CA . GLY A 1 109 ? -8.299 -0.804 -13.575 1.00 87.75 109 GLY A CA 1
ATOM 887 C C . GLY A 1 109 ? -7.816 0.613 -13.268 1.00 87.75 109 GLY A C 1
ATOM 888 O O . GLY A 1 109 ? -8.408 1.576 -13.756 1.00 87.75 109 GLY A O 1
ATOM 889 N N . ILE A 1 110 ? -6.776 0.752 -12.442 1.00 87.00 110 ILE A N 1
ATOM 890 C CA . ILE A 1 110 ? -6.196 2.038 -12.030 1.00 87.00 110 ILE A CA 1
ATOM 891 C C . ILE A 1 110 ? -5.110 2.474 -13.006 1.00 87.00 110 ILE A C 1
ATOM 893 O O . ILE A 1 110 ? -5.057 3.649 -13.368 1.00 87.00 110 ILE A O 1
ATOM 897 N N . ILE A 1 111 ? -4.264 1.537 -13.439 1.00 92.44 111 ILE A N 1
ATOM 898 C CA . ILE A 1 111 ? -3.180 1.781 -14.393 1.00 92.44 111 ILE A CA 1
ATOM 899 C C . ILE A 1 111 ? -3.533 1.168 -15.745 1.00 92.44 111 ILE A C 1
ATOM 901 O O . ILE A 1 111 ? -4.011 0.040 -15.827 1.00 92.44 111 ILE A O 1
ATOM 905 N N . GLU A 1 112 ? -3.259 1.919 -16.806 1.00 93.31 112 GLU A N 1
ATOM 906 C CA . GLU A 1 112 ? -3.278 1.448 -18.187 1.00 93.31 112 GLU A CA 1
ATOM 907 C C . GLU A 1 112 ? -1.845 1.451 -18.733 1.00 93.31 112 GLU A C 1
ATOM 909 O O . GLU A 1 112 ? -1.125 2.442 -18.575 1.00 93.31 112 GLU A O 1
ATOM 914 N N . VAL A 1 113 ? -1.451 0.354 -19.382 1.00 94.44 113 VAL A N 1
ATOM 915 C CA . VAL A 1 113 ? -0.149 0.200 -20.046 1.00 94.44 113 VAL A CA 1
ATOM 916 C C . VAL A 1 113 ? -0.330 0.410 -21.547 1.00 94.44 113 VAL A C 1
ATOM 918 O O . VAL A 1 113 ? -1.258 -0.137 -22.143 1.00 94.44 113 VAL A O 1
ATOM 921 N N . LYS A 1 114 ? 0.534 1.221 -22.156 1.00 93.44 114 LYS A N 1
ATOM 922 C CA . LYS A 1 114 ? 0.589 1.453 -23.605 1.00 93.44 114 LYS A CA 1
ATOM 923 C C . LYS A 1 114 ? 1.556 0.486 -24.278 1.00 93.44 114 LYS A C 1
ATOM 925 O O . LYS A 1 114 ? 2.384 -0.128 -23.615 1.00 93.44 114 LYS A O 1
ATOM 930 N N . ASP A 1 115 ? 1.483 0.397 -25.603 1.00 90.44 115 ASP A N 1
ATOM 931 C CA . ASP A 1 115 ? 2.315 -0.516 -26.402 1.00 90.44 115 ASP A CA 1
ATOM 932 C C . ASP A 1 115 ? 3.827 -0.274 -26.236 1.00 90.44 115 ASP A C 1
ATOM 934 O O . ASP A 1 115 ? 4.628 -1.189 -26.414 1.00 90.44 115 ASP A O 1
ATOM 938 N N . ASP A 1 116 ? 4.227 0.944 -25.863 1.00 90.31 116 ASP A N 1
ATOM 939 C CA . ASP A 1 116 ? 5.610 1.326 -25.558 1.00 90.31 116 ASP A CA 1
ATOM 940 C C . ASP A 1 116 ? 5.997 1.112 -24.082 1.00 90.31 116 ASP A C 1
ATOM 942 O O . ASP A 1 116 ? 7.039 1.593 -23.637 1.00 90.31 116 ASP A O 1
ATOM 946 N N . PHE A 1 117 ? 5.161 0.400 -23.319 1.00 92.31 117 PHE A N 1
ATOM 947 C CA . PHE A 1 117 ? 5.255 0.191 -21.870 1.00 92.31 117 PHE A CA 1
ATOM 948 C C . PHE A 1 117 ? 5.157 1.466 -21.022 1.00 92.31 117 PHE A C 1
ATOM 950 O O . PHE A 1 117 ? 5.311 1.393 -19.798 1.00 92.31 117 PHE A O 1
ATOM 957 N N . SER A 1 118 ? 4.857 2.625 -21.618 1.00 92.06 118 SER A N 1
ATOM 958 C CA . SER A 1 118 ? 4.489 3.799 -20.834 1.00 92.06 118 SER A CA 1
ATOM 959 C C . SER A 1 118 ? 3.178 3.536 -20.095 1.00 92.06 118 SER A C 1
ATOM 961 O O . SER A 1 118 ? 2.299 2.805 -20.562 1.00 92.06 118 SER A O 1
ATOM 963 N N . ILE A 1 119 ? 3.058 4.111 -18.900 1.00 93.06 119 ILE A N 1
ATOM 964 C CA . ILE A 1 119 ? 1.893 3.918 -18.042 1.00 93.06 119 ILE A CA 1
ATOM 965 C C . ILE A 1 119 ? 1.206 5.242 -17.752 1.00 93.06 119 ILE A C 1
ATOM 967 O O . ILE A 1 119 ? 1.842 6.288 -17.615 1.00 93.06 119 ILE A O 1
ATOM 971 N N . GLN A 1 120 ? -0.110 5.177 -17.614 1.00 89.69 120 GLN A N 1
ATOM 972 C CA . GLN A 1 120 ? -0.941 6.301 -17.210 1.00 89.69 120 GLN A CA 1
ATOM 973 C C . GLN A 1 120 ? -2.062 5.820 -16.292 1.00 89.69 120 GLN A C 1
ATOM 975 O O . GLN A 1 120 ? -2.369 4.629 -16.229 1.00 89.69 120 GLN A O 1
ATOM 980 N N . LEU A 1 121 ? -2.712 6.758 -15.608 1.00 83.06 121 LEU A N 1
ATOM 981 C CA . LEU A 1 121 ? -3.959 6.447 -14.919 1.00 83.06 121 LEU A CA 1
ATOM 982 C C . LEU A 1 121 ? -5.065 6.182 -15.933 1.00 83.06 121 LEU A C 1
ATOM 984 O O . LEU A 1 121 ? -5.204 6.898 -16.931 1.00 83.06 121 LEU A O 1
ATOM 988 N N . SER A 1 122 ? -5.887 5.182 -15.643 1.00 81.44 122 SER A N 1
ATOM 989 C CA . SER A 1 122 ? -7.074 4.899 -16.434 1.00 81.44 122 SER A CA 1
ATOM 990 C C . SER A 1 122 ? -8.064 6.062 -16.342 1.00 81.44 122 SER A C 1
ATOM 992 O O . SER A 1 122 ? -8.448 6.499 -15.257 1.00 81.44 122 SER A O 1
ATOM 994 N N . LYS A 1 123 ? -8.533 6.541 -17.500 1.00 66.62 123 LYS A N 1
ATOM 995 C CA . LYS A 1 123 ? -9.585 7.574 -17.587 1.00 66.62 123 LYS A CA 1
ATOM 996 C C . LYS A 1 123 ? -10.958 7.052 -17.158 1.00 66.62 123 LYS A C 1
ATOM 998 O O . LYS A 1 123 ? -11.833 7.835 -16.804 1.00 66.62 123 LYS A O 1
ATOM 1003 N N . ASN A 1 124 ? -11.136 5.734 -17.192 1.00 57.31 124 ASN A N 1
ATOM 1004 C CA . ASN A 1 124 ? -12.360 5.044 -16.822 1.00 57.31 124 ASN A CA 1
ATOM 1005 C C . ASN A 1 124 ? -12.018 4.071 -15.698 1.00 57.31 124 ASN A C 1
ATOM 1007 O O . ASN A 1 124 ? -11.844 2.878 -15.949 1.00 57.31 124 ASN A O 1
ATOM 1011 N N . ILE A 1 125 ? -11.904 4.578 -14.469 1.00 55.72 125 ILE A N 1
ATOM 1012 C CA . ILE A 1 125 ? -11.756 3.736 -13.279 1.00 55.72 125 ILE A CA 1
ATOM 1013 C C . ILE A 1 125 ? -13.071 2.951 -13.099 1.00 55.72 125 ILE A C 1
ATOM 1015 O O . ILE A 1 125 ? -13.974 3.342 -12.359 1.00 55.72 125 ILE A O 1
ATOM 1019 N N . GLN A 1 126 ? -13.221 1.856 -13.847 1.00 50.25 126 GLN A N 1
ATOM 1020 C CA . GLN A 1 126 ? -14.299 0.888 -13.687 1.00 50.25 126 GLN A CA 1
ATOM 1021 C C . GLN A 1 126 ? -13.899 -0.052 -12.562 1.00 50.25 126 GLN A C 1
ATOM 1023 O O . GLN A 1 126 ? -13.401 -1.153 -12.782 1.00 50.25 126 GLN A O 1
ATOM 1028 N N . LEU A 1 127 ? -14.089 0.421 -11.337 1.00 52.94 127 LEU A N 1
ATOM 1029 C CA . LEU A 1 127 ? -13.772 -0.359 -10.157 1.00 52.94 127 LEU A CA 1
ATOM 1030 C C . LEU A 1 127 ? -14.632 -1.630 -10.149 1.00 52.94 127 LEU A C 1
ATOM 1032 O O . LEU A 1 127 ? -15.859 -1.564 -9.999 1.00 52.94 127 LEU A O 1
ATOM 1036 N N . LYS A 1 128 ? -13.998 -2.792 -10.322 1.00 49.22 128 LYS A N 1
ATOM 1037 C CA . LYS A 1 128 ? -14.689 -4.084 -10.328 1.00 49.22 128 LYS A CA 1
ATOM 1038 C C . LYS A 1 128 ? -15.338 -4.301 -8.960 1.00 49.22 128 LYS A C 1
ATOM 1040 O O . LYS A 1 128 ? -14.682 -4.235 -7.926 1.00 49.22 128 LYS A O 1
ATOM 1045 N N . ASN A 1 129 ? -16.639 -4.575 -8.942 1.00 41.44 129 ASN A N 1
ATOM 1046 C CA . ASN A 1 129 ? -17.293 -5.102 -7.747 1.00 41.44 129 ASN A CA 1
ATOM 1047 C C . ASN A 1 129 ? -16.934 -6.587 -7.654 1.00 41.44 129 ASN A C 1
ATOM 1049 O O . ASN A 1 129 ? -17.629 -7.429 -8.225 1.00 41.44 129 ASN A O 1
ATOM 1053 N N . LYS A 1 130 ? -15.818 -6.916 -6.997 1.00 44.41 130 LYS A N 1
ATOM 1054 C CA . LYS A 1 130 ? -15.488 -8.309 -6.694 1.00 44.41 130 LYS A CA 1
ATOM 1055 C C . LYS A 1 130 ? -16.404 -8.793 -5.568 1.00 44.41 130 LYS A C 1
ATOM 1057 O O . LYS A 1 130 ? -16.588 -8.138 -4.548 1.00 44.41 130 LYS A O 1
ATOM 1062 N N . SER A 1 131 ? -17.036 -9.944 -5.774 1.00 34.56 131 SER A N 1
ATOM 1063 C CA . SER A 1 131 ? -17.746 -10.648 -4.711 1.00 34.56 131 SER A CA 1
ATOM 1064 C C . SER A 1 131 ? -16.725 -11.157 -3.695 1.00 34.56 131 SER A C 1
ATOM 1066 O O . SER A 1 131 ? -15.847 -11.935 -4.073 1.00 34.56 131 SER A O 1
ATOM 1068 N N . VAL A 1 132 ? -16.861 -10.749 -2.433 1.00 36.97 132 VAL A N 1
ATOM 1069 C CA . VAL A 1 132 ? -16.020 -11.200 -1.317 1.00 36.97 132 VAL A CA 1
ATOM 1070 C C . VAL A 1 132 ? -16.004 -12.732 -1.263 1.00 36.97 132 VAL A C 1
ATOM 1072 O O . VAL A 1 132 ? -17.016 -13.356 -0.940 1.00 36.97 132 VAL A O 1
ATOM 1075 N N . LYS A 1 133 ? -14.863 -13.350 -1.580 1.00 30.91 133 LYS A N 1
ATOM 1076 C CA . LYS A 1 133 ? -14.571 -14.734 -1.195 1.00 30.91 133 LYS A CA 1
ATOM 1077 C C . LYS A 1 133 ? -13.792 -14.668 0.112 1.00 30.91 133 LYS A C 1
ATOM 1079 O O . LYS A 1 133 ? -12.673 -14.174 0.135 1.00 30.91 133 LYS A O 1
ATOM 1084 N N . SER A 1 134 ? -14.409 -15.105 1.210 1.00 33.91 134 SER A N 1
ATOM 1085 C CA . SER A 1 134 ? -13.694 -15.240 2.477 1.00 33.91 134 SER A CA 1
ATOM 1086 C C . SER A 1 134 ? -12.777 -16.459 2.386 1.00 33.91 134 SER A C 1
ATOM 1088 O O . SER A 1 134 ? -13.256 -17.592 2.495 1.00 33.91 134 SER A O 1
ATOM 1090 N N . ASP A 1 135 ? -11.478 -16.250 2.212 1.00 30.61 135 ASP A N 1
ATOM 1091 C CA . ASP A 1 135 ? -10.502 -17.318 2.414 1.00 30.61 135 ASP A CA 1
ATOM 1092 C C . ASP A 1 135 ? -10.326 -17.536 3.920 1.00 30.61 135 ASP A C 1
ATOM 1094 O O . ASP A 1 135 ? -9.504 -16.921 4.597 1.00 30.61 135 ASP A O 1
ATOM 1098 N N . LYS A 1 136 ? -11.167 -18.418 4.469 1.00 35.78 136 LYS A N 1
ATOM 1099 C CA . LYS A 1 136 ? -11.037 -18.937 5.833 1.00 35.78 136 LYS A CA 1
ATOM 1100 C C . LYS A 1 136 ? -9.903 -19.960 5.885 1.00 35.78 136 LYS A C 1
ATOM 1102 O O . LYS A 1 136 ? -10.157 -21.156 5.994 1.00 35.78 136 LYS A O 1
ATOM 1107 N N . ASN A 1 137 ? -8.656 -19.507 5.854 1.00 30.38 137 ASN A N 1
ATOM 1108 C CA . ASN A 1 137 ? -7.543 -20.333 6.321 1.00 30.38 137 ASN A CA 1
ATOM 1109 C C . ASN A 1 137 ? -7.362 -20.130 7.830 1.00 30.38 137 ASN A C 1
ATOM 1111 O O . ASN A 1 137 ? -6.444 -19.457 8.289 1.00 30.38 137 ASN A O 1
ATOM 1115 N N . SER A 1 138 ? -8.269 -20.710 8.617 1.00 35.44 138 SER A N 1
ATOM 1116 C CA . SER A 1 138 ? -8.107 -20.825 10.064 1.00 35.44 138 SER A CA 1
ATOM 1117 C C . SER A 1 138 ? -7.385 -22.135 10.378 1.00 35.44 138 SER A C 1
ATOM 1119 O O . SER A 1 138 ? -7.976 -23.211 10.286 1.00 35.44 138 SER A O 1
ATOM 1121 N N . ILE A 1 139 ? -6.110 -22.048 10.756 1.00 35.56 139 ILE A N 1
ATOM 1122 C CA . ILE A 1 139 ? -5.407 -23.134 11.444 1.00 35.56 139 ILE A CA 1
ATOM 1123 C C . ILE A 1 139 ? -6.128 -23.348 12.782 1.00 35.56 139 ILE A C 1
ATOM 1125 O O . ILE A 1 139 ? -6.169 -22.447 13.620 1.00 35.56 139 ILE A O 1
ATOM 1129 N N . VAL A 1 140 ? -6.750 -24.514 12.964 1.00 36.06 140 VAL A N 1
ATOM 1130 C CA . VAL A 1 140 ? -7.500 -24.851 14.181 1.00 36.06 140 VAL A CA 1
ATOM 1131 C C . VAL A 1 140 ? -6.513 -25.279 15.264 1.00 36.06 140 VAL A C 1
ATOM 1133 O O . VAL A 1 140 ? -6.047 -26.414 15.289 1.00 36.06 140 VAL A O 1
ATOM 1136 N N . ILE A 1 141 ? -6.189 -24.354 16.161 1.00 43.16 141 ILE A N 1
ATOM 1137 C CA . ILE A 1 141 ? -5.576 -24.653 17.459 1.00 43.16 141 ILE A CA 1
ATOM 1138 C C . ILE A 1 141 ? -6.737 -24.862 18.443 1.00 43.16 141 ILE A C 1
ATOM 1140 O O . ILE A 1 141 ? -7.745 -24.160 18.331 1.00 43.16 141 ILE A O 1
ATOM 1144 N N . GLN A 1 142 ? -6.639 -25.830 19.364 1.00 41.69 142 GLN A N 1
ATOM 1145 C CA . GLN A 1 142 ? -7.647 -26.037 20.416 1.00 41.69 142 GLN A CA 1
ATOM 1146 C C . GLN A 1 142 ? -7.963 -24.698 21.094 1.00 41.69 142 GLN A C 1
ATOM 1148 O O . GLN A 1 142 ? -7.087 -24.071 21.686 1.00 41.69 142 GLN A O 1
ATOM 1153 N N . ARG A 1 143 ? -9.208 -24.248 20.943 1.00 54.47 143 ARG A N 1
ATOM 1154 C CA . ARG A 1 143 ? -9.697 -22.955 21.413 1.00 54.47 143 ARG A CA 1
ATOM 1155 C C . ARG A 1 143 ? -10.755 -23.191 22.477 1.00 54.47 143 ARG A C 1
ATOM 1157 O O . ARG A 1 143 ? -11.583 -24.087 22.322 1.00 54.47 143 ARG A O 1
ATOM 1164 N N . ASP A 1 144 ? -10.717 -22.375 23.523 1.00 64.81 144 ASP A N 1
ATOM 1165 C CA . ASP A 1 144 ? -11.825 -22.249 24.461 1.00 64.81 144 ASP A CA 1
ATOM 1166 C C . ASP A 1 144 ? -13.058 -21.736 23.687 1.00 64.81 144 ASP A C 1
ATOM 1168 O O . ASP A 1 144 ? -12.978 -20.657 23.086 1.00 64.81 144 ASP A O 1
ATOM 1172 N N . PRO A 1 145 ? -14.161 -22.505 23.614 1.00 65.12 145 PRO A N 1
ATOM 1173 C CA . PRO A 1 145 ? -15.347 -22.125 22.850 1.00 65.12 145 PRO A CA 1
ATOM 1174 C C . PRO A 1 145 ? -15.969 -20.794 23.299 1.00 65.12 145 PRO A C 1
ATOM 1176 O O . PRO A 1 145 ? -16.672 -20.178 22.494 1.00 65.12 145 PRO A O 1
ATOM 1179 N N . ASP A 1 146 ? -15.671 -20.325 24.515 1.00 75.69 146 ASP A N 1
ATOM 1180 C CA . ASP A 1 146 ? -16.209 -19.080 25.067 1.00 75.69 146 ASP A CA 1
ATOM 1181 C C . ASP A 1 146 ? -15.342 -17.841 24.752 1.00 75.69 146 ASP A C 1
ATOM 1183 O O . ASP A 1 146 ? -15.787 -16.704 24.931 1.00 75.69 146 ASP A O 1
ATOM 1187 N N . GLU A 1 147 ? -14.117 -18.010 24.234 1.00 80.44 147 GLU A N 1
ATOM 1188 C CA . GLU A 1 147 ? -13.238 -16.879 23.907 1.00 80.44 147 GLU A CA 1
ATOM 1189 C C . GLU A 1 147 ? -13.573 -16.279 22.525 1.00 80.44 147 GLU A C 1
ATOM 1191 O O . GLU A 1 147 ? -13.696 -17.038 21.559 1.00 80.44 147 GLU A O 1
ATOM 1196 N N . PRO A 1 148 ? -13.661 -1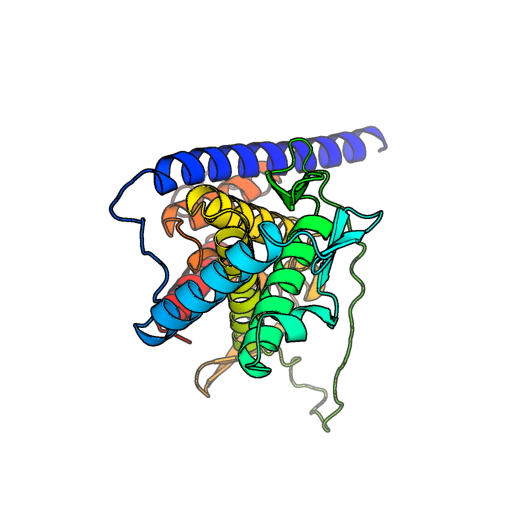4.938 22.362 1.00 84.25 148 PRO A N 1
ATOM 1197 C CA . PRO A 1 148 ? -13.838 -14.275 21.064 1.00 84.25 148 PRO A CA 1
ATOM 1198 C C . PRO A 1 148 ? -12.766 -14.620 20.021 1.00 84.25 148 PRO A C 1
ATOM 1200 O O . PRO A 1 148 ? -11.645 -15.012 20.335 1.00 84.25 148 PRO A O 1
ATOM 1203 N N . GLU A 1 149 ? -13.106 -14.476 18.736 1.00 89.75 149 GLU A N 1
ATOM 1204 C CA . GLU A 1 149 ? -12.206 -14.869 17.643 1.00 89.75 149 GLU A CA 1
ATOM 1205 C C . GLU A 1 149 ? -11.003 -13.940 17.554 1.00 89.75 149 GLU A C 1
ATOM 1207 O O . GLU A 1 149 ? -11.145 -12.728 17.707 1.00 89.75 149 GLU A O 1
ATOM 1212 N N . ARG A 1 150 ? -9.812 -14.508 17.326 1.00 91.31 150 ARG A N 1
ATOM 1213 C CA . ARG A 1 150 ? -8.588 -13.720 17.207 1.00 91.31 150 ARG A CA 1
ATOM 1214 C C . ARG A 1 150 ? -8.453 -13.137 15.804 1.00 91.31 150 ARG A C 1
ATOM 1216 O O . ARG A 1 150 ? -8.528 -13.877 14.828 1.00 91.31 150 ARG A O 1
ATOM 1223 N N . VAL A 1 151 ? -8.156 -11.842 15.723 1.00 93.00 151 VAL A N 1
ATOM 1224 C CA . VAL A 1 151 ? -7.781 -11.155 14.479 1.00 93.00 151 VAL A CA 1
ATOM 1225 C C . VAL A 1 151 ? -6.360 -10.606 14.603 1.00 93.00 151 VAL A C 1
ATOM 1227 O O . VAL A 1 151 ? -6.015 -9.938 15.577 1.00 93.00 151 VAL A O 1
ATOM 1230 N N . TYR A 1 152 ? -5.532 -10.886 13.598 1.00 93.25 152 TYR A N 1
ATOM 1231 C CA . TYR A 1 152 ? -4.157 -10.385 13.471 1.00 93.25 152 TYR A CA 1
ATOM 1232 C C . TYR A 1 152 ? -4.162 -8.995 12.820 1.00 93.25 152 TYR A C 1
ATOM 1234 O O . TYR A 1 152 ? -3.741 -8.813 11.677 1.00 93.25 152 TYR A O 1
ATOM 1242 N N . LEU A 1 153 ? -4.773 -8.027 13.514 1.00 94.44 153 LEU A N 1
ATOM 1243 C CA . LEU A 1 153 ? -5.091 -6.712 12.951 1.00 94.44 153 LEU A CA 1
ATOM 1244 C C . LEU A 1 153 ? -3.836 -5.932 12.543 1.00 94.44 153 LEU A C 1
ATOM 1246 O O . LEU A 1 153 ? -3.792 -5.374 11.451 1.00 94.44 153 LEU A O 1
ATOM 1250 N N . ILE A 1 154 ? -2.811 -5.925 13.392 1.00 92.50 154 ILE A N 1
ATOM 1251 C CA . ILE A 1 154 ? -1.564 -5.202 13.129 1.00 92.50 154 ILE A CA 1
ATOM 1252 C C . ILE A 1 154 ? -0.829 -5.796 11.924 1.00 92.50 154 ILE A C 1
ATOM 1254 O O . ILE A 1 154 ? -0.395 -5.069 11.032 1.00 92.50 154 ILE A O 1
ATOM 1258 N N . GLU A 1 155 ? -0.736 -7.120 11.849 1.00 90.56 155 GLU A N 1
ATOM 1259 C CA . GLU A 1 155 ? -0.077 -7.824 10.752 1.00 90.56 155 GLU A CA 1
ATOM 1260 C C . GLU A 1 155 ? -0.813 -7.600 9.428 1.00 90.56 155 GLU A C 1
ATOM 1262 O O . GLU A 1 155 ? -0.181 -7.336 8.405 1.00 90.56 155 GLU A O 1
ATOM 1267 N N . MET A 1 156 ? -2.148 -7.622 9.457 1.00 94.69 156 MET A N 1
ATOM 1268 C CA . MET A 1 156 ? -2.997 -7.290 8.312 1.00 94.69 156 MET A CA 1
ATOM 1269 C C . MET A 1 156 ? -2.796 -5.837 7.854 1.00 94.69 156 MET A C 1
ATOM 1271 O O . MET A 1 156 ? -2.656 -5.576 6.659 1.00 94.69 156 MET A O 1
ATOM 1275 N N . CYS A 1 157 ? -2.738 -4.885 8.787 1.00 93.06 157 CYS A N 1
ATOM 1276 C CA . CYS A 1 157 ? -2.434 -3.484 8.500 1.00 93.06 157 CYS A CA 1
ATOM 1277 C C . CYS A 1 157 ? -1.059 -3.322 7.829 1.00 93.06 157 CYS A C 1
ATOM 1279 O O . CYS A 1 157 ? -0.963 -2.698 6.771 1.00 93.06 157 CYS A O 1
ATOM 1281 N N . ARG A 1 158 ? -0.006 -3.924 8.399 1.00 90.69 158 ARG A N 1
ATOM 1282 C CA . ARG A 1 158 ? 1.364 -3.878 7.857 1.00 90.69 158 ARG A CA 1
ATOM 1283 C C . ARG A 1 158 ? 1.460 -4.516 6.474 1.00 90.69 158 ARG A C 1
ATOM 1285 O O . ARG A 1 158 ? 2.090 -3.946 5.586 1.00 90.69 158 ARG A O 1
ATOM 1292 N N . ALA A 1 159 ? 0.817 -5.666 6.270 1.00 91.25 159 ALA A N 1
ATOM 1293 C CA . ALA A 1 159 ? 0.771 -6.330 4.970 1.00 91.25 159 ALA A CA 1
ATOM 1294 C C . ALA A 1 159 ? 0.132 -5.427 3.904 1.00 91.25 159 ALA A C 1
ATOM 1296 O O . ALA A 1 159 ? 0.702 -5.244 2.830 1.00 91.25 159 ALA A O 1
ATOM 1297 N N . ASN A 1 160 ? -0.989 -4.783 4.234 1.00 95.44 160 ASN A N 1
ATOM 1298 C CA . ASN A 1 160 ? -1.676 -3.884 3.311 1.00 95.44 160 ASN A CA 1
ATOM 1299 C C . ASN A 1 160 ? -0.872 -2.600 3.049 1.00 95.44 160 ASN A C 1
ATOM 1301 O O . ASN A 1 160 ? -0.827 -2.140 1.912 1.00 95.44 160 ASN A O 1
ATOM 1305 N N . VAL A 1 161 ? -0.173 -2.043 4.045 1.00 91.69 161 VAL A N 1
ATOM 1306 C CA . VAL A 1 161 ? 0.768 -0.927 3.824 1.00 91.69 161 VAL A CA 1
ATOM 1307 C C . VAL A 1 161 ? 1.915 -1.334 2.895 1.00 91.69 161 VAL A C 1
ATOM 1309 O O . VAL A 1 161 ? 2.278 -0.566 2.003 1.00 91.69 161 VAL A O 1
ATOM 1312 N N . ASN A 1 162 ? 2.469 -2.538 3.059 1.00 89.25 162 ASN A N 1
ATOM 1313 C CA . ASN A 1 162 ? 3.515 -3.047 2.170 1.00 89.25 162 ASN A CA 1
ATOM 1314 C C . ASN A 1 162 ? 3.010 -3.197 0.732 1.00 89.25 162 ASN A C 1
ATOM 1316 O O . ASN A 1 162 ? 3.717 -2.815 -0.198 1.00 89.25 162 ASN A O 1
ATOM 1320 N N . GLU A 1 163 ? 1.776 -3.671 0.549 1.00 93.88 163 GLU A N 1
ATOM 1321 C CA . GLU A 1 163 ? 1.125 -3.720 -0.763 1.00 93.88 163 GLU A CA 1
ATOM 1322 C C . GLU A 1 163 ? 1.023 -2.318 -1.385 1.00 93.88 163 GLU A C 1
ATOM 1324 O O . GLU A 1 163 ? 1.464 -2.120 -2.516 1.00 93.88 163 GLU A O 1
ATOM 1329 N N . LEU A 1 164 ? 0.558 -1.314 -0.629 1.00 91.38 164 LEU A N 1
ATOM 1330 C CA . LEU A 1 164 ? 0.492 0.080 -1.094 1.00 91.38 164 LEU A CA 1
ATOM 1331 C C . LEU A 1 164 ? 1.869 0.646 -1.463 1.00 91.38 164 LEU A C 1
ATOM 1333 O O . LEU A 1 164 ? 2.010 1.353 -2.462 1.00 91.38 164 LEU A O 1
ATOM 1337 N N . ASN A 1 165 ? 2.896 0.356 -0.665 1.00 89.50 165 ASN A N 1
ATOM 1338 C CA . ASN A 1 165 ? 4.266 0.769 -0.966 1.00 89.50 165 ASN A CA 1
ATOM 1339 C C . ASN A 1 165 ? 4.793 0.073 -2.230 1.00 89.50 165 ASN A C 1
ATOM 1341 O O . ASN A 1 165 ? 5.482 0.707 -3.028 1.00 89.50 165 ASN A O 1
ATOM 1345 N N . GLY A 1 166 ? 4.402 -1.182 -2.463 1.00 91.56 166 GLY A N 1
ATOM 1346 C CA . GLY A 1 166 ? 4.657 -1.906 -3.705 1.00 91.56 166 GLY A CA 1
ATOM 1347 C C . GLY A 1 166 ? 4.020 -1.236 -4.926 1.00 91.56 166 GLY A C 1
ATOM 1348 O O . GLY A 1 166 ? 4.694 -1.065 -5.944 1.00 91.56 166 GLY A O 1
ATOM 1349 N N . ILE A 1 167 ? 2.762 -0.785 -4.826 1.00 93.75 167 ILE A N 1
ATOM 1350 C CA . ILE A 1 167 ? 2.092 -0.018 -5.897 1.00 93.75 167 ILE A CA 1
ATOM 1351 C C . ILE A 1 167 ? 2.854 1.277 -6.203 1.00 93.75 167 ILE A C 1
ATOM 1353 O O . ILE A 1 167 ? 3.128 1.576 -7.366 1.00 93.75 167 ILE A O 1
ATOM 1357 N N . TYR A 1 168 ? 3.240 2.031 -5.170 1.00 89.44 168 TYR A N 1
ATOM 1358 C CA . TYR A 1 168 ? 4.016 3.260 -5.346 1.00 89.44 168 TYR A CA 1
ATOM 1359 C C . TYR A 1 168 ? 5.362 2.988 -6.023 1.00 89.44 168 TYR A C 1
ATOM 1361 O O . TYR A 1 168 ? 5.660 3.585 -7.056 1.00 89.44 168 TYR A O 1
ATOM 1369 N N . LEU A 1 169 ? 6.163 2.071 -5.471 1.00 89.06 169 LEU A N 1
ATOM 1370 C CA . LEU A 1 169 ? 7.498 1.781 -5.991 1.00 89.06 169 LEU A CA 1
ATOM 1371 C C . LEU A 1 169 ? 7.428 1.261 -7.423 1.00 89.06 169 LEU A C 1
ATOM 1373 O O . LEU A 1 169 ? 8.148 1.757 -8.278 1.00 89.06 169 LEU A O 1
ATOM 1377 N N . SER A 1 170 ? 6.537 0.316 -7.715 1.00 93.69 170 SER A N 1
ATOM 1378 C CA . SER A 1 170 ? 6.382 -0.206 -9.075 1.00 93.69 170 SER A CA 1
ATOM 1379 C C . SER A 1 170 ? 6.001 0.886 -10.076 1.00 93.69 170 SER A C 1
ATOM 1381 O O . SER A 1 170 ? 6.649 1.019 -11.110 1.00 93.69 170 SER A O 1
ATOM 1383 N N . THR A 1 171 ? 5.031 1.737 -9.740 1.00 91.44 171 THR A N 1
ATOM 1384 C CA . THR A 1 171 ? 4.627 2.853 -10.605 1.00 91.44 171 THR A CA 1
ATOM 1385 C C . THR A 1 171 ? 5.772 3.849 -10.800 1.00 91.44 171 THR A C 1
ATOM 1387 O O . THR A 1 171 ? 6.007 4.297 -11.923 1.00 91.44 171 THR A O 1
ATOM 1390 N N . LEU A 1 172 ? 6.523 4.164 -9.739 1.00 86.62 172 LEU A N 1
ATOM 1391 C CA . LEU A 1 172 ? 7.685 5.052 -9.799 1.00 86.62 172 LEU A CA 1
ATOM 1392 C C . LEU A 1 172 ? 8.787 4.479 -10.695 1.00 86.62 172 LEU A C 1
ATOM 1394 O O . LEU A 1 172 ? 9.305 5.198 -11.542 1.00 86.62 172 LEU A O 1
ATOM 1398 N N . ILE A 1 173 ? 9.132 3.198 -10.535 1.00 89.50 173 ILE A N 1
ATOM 1399 C CA . ILE A 1 173 ? 10.186 2.542 -11.320 1.00 89.50 173 ILE A CA 1
ATOM 1400 C C . ILE A 1 173 ? 9.832 2.512 -12.809 1.00 89.50 173 ILE A C 1
ATOM 1402 O O . ILE A 1 173 ? 10.702 2.748 -13.648 1.00 89.50 173 ILE A O 1
ATOM 1406 N N . ILE A 1 174 ? 8.568 2.238 -13.141 1.00 90.75 174 ILE A N 1
ATOM 1407 C CA . ILE A 1 174 ? 8.128 2.101 -14.533 1.00 90.75 174 ILE A CA 1
ATOM 1408 C C . ILE A 1 174 ? 7.950 3.457 -15.216 1.00 90.75 174 ILE A C 1
ATOM 1410 O O . ILE A 1 174 ? 8.389 3.624 -16.350 1.00 90.75 174 ILE A O 1
ATOM 1414 N N . SER A 1 175 ? 7.351 4.435 -14.534 1.00 87.69 175 SER A N 1
ATOM 1415 C CA . SER A 1 175 ? 7.063 5.747 -15.132 1.00 87.69 175 SER A CA 1
ATOM 1416 C C . SER A 1 175 ? 8.159 6.794 -14.946 1.00 87.69 175 SER A C 1
ATOM 1418 O O . SER A 1 175 ? 8.173 7.790 -15.665 1.00 87.69 175 SER A O 1
ATOM 1420 N N . GLY A 1 176 ? 9.018 6.640 -13.935 1.00 82.12 176 GLY A N 1
ATOM 1421 C CA . GLY A 1 176 ? 9.900 7.709 -13.462 1.00 82.12 176 GLY A CA 1
ATOM 1422 C C . GLY A 1 176 ? 9.159 8.910 -12.853 1.00 82.12 176 GLY A C 1
ATOM 1423 O O . GLY A 1 176 ? 9.776 9.948 -12.625 1.00 82.12 176 GLY A O 1
ATOM 1424 N N . ASN A 1 177 ? 7.847 8.806 -12.597 1.00 81.44 177 ASN A N 1
ATOM 1425 C CA . ASN A 1 177 ? 6.995 9.918 -12.180 1.00 81.44 177 ASN A CA 1
ATOM 1426 C C . ASN A 1 177 ? 6.404 9.677 -10.778 1.00 81.44 177 ASN A C 1
ATOM 1428 O O . ASN A 1 177 ? 5.482 8.882 -10.590 1.00 81.44 177 ASN A O 1
ATOM 1432 N N . ALA A 1 178 ? 6.914 10.412 -9.786 1.00 78.44 178 ALA A N 1
ATOM 1433 C CA . ALA A 1 178 ? 6.472 10.304 -8.396 1.00 78.44 178 ALA A CA 1
ATOM 1434 C C . ALA A 1 178 ? 5.011 10.741 -8.181 1.00 78.44 178 ALA A C 1
ATOM 1436 O O . ALA A 1 178 ? 4.300 10.124 -7.388 1.00 78.44 178 ALA A O 1
ATOM 1437 N N . ALA A 1 179 ? 4.529 11.756 -8.907 1.00 73.50 179 ALA A N 1
ATOM 1438 C CA . ALA A 1 179 ? 3.143 12.214 -8.797 1.00 73.50 179 ALA A CA 1
ATOM 1439 C C . ALA A 1 179 ? 2.158 11.148 -9.302 1.00 73.50 179 ALA A C 1
ATOM 1441 O O . ALA A 1 179 ? 1.143 10.868 -8.656 1.00 73.50 179 ALA A O 1
ATOM 1442 N N . LEU A 1 180 ? 2.498 10.489 -10.414 1.00 78.69 180 LEU A N 1
ATOM 1443 C CA . LEU A 1 180 ? 1.748 9.341 -10.919 1.00 78.69 180 LEU A CA 1
ATOM 1444 C C . LEU A 1 180 ? 1.764 8.182 -9.912 1.00 78.69 180 LEU A C 1
ATOM 1446 O O . LEU A 1 180 ? 0.720 7.589 -9.647 1.00 78.69 180 LEU A O 1
ATOM 1450 N N . ALA A 1 181 ? 2.919 7.900 -9.307 1.00 81.62 181 ALA A N 1
ATOM 1451 C CA . ALA A 1 181 ? 3.070 6.844 -8.310 1.00 81.62 181 ALA A CA 1
ATOM 1452 C C . ALA A 1 181 ? 2.224 7.070 -7.051 1.00 81.62 181 ALA A C 1
ATOM 1454 O O . ALA A 1 181 ? 1.541 6.152 -6.590 1.00 81.62 181 ALA A O 1
ATOM 1455 N N . TYR A 1 182 ? 2.211 8.291 -6.511 1.00 78.88 182 TYR A N 1
ATOM 1456 C CA . TYR A 1 182 ? 1.334 8.632 -5.392 1.00 78.88 182 TYR A CA 1
ATOM 1457 C C . TYR A 1 182 ? -0.139 8.543 -5.776 1.00 78.88 182 TYR A C 1
ATOM 1459 O O . TYR A 1 182 ? -0.932 7.979 -5.023 1.00 78.88 182 TYR A O 1
ATOM 1467 N N . SER A 1 183 ? -0.493 9.024 -6.966 1.00 77.00 183 SER A N 1
ATOM 1468 C CA . SER A 1 183 ? -1.867 8.952 -7.461 1.00 77.00 183 SER A CA 1
ATOM 1469 C C . SER A 1 183 ? -2.346 7.506 -7.599 1.00 77.00 183 SER A C 1
ATOM 1471 O O . SER A 1 183 ? -3.445 7.181 -7.155 1.00 77.00 183 SER A O 1
ATOM 1473 N N . ALA A 1 184 ? -1.507 6.615 -8.134 1.00 82.50 184 ALA A N 1
ATOM 1474 C CA . ALA A 1 184 ? -1.805 5.191 -8.231 1.00 82.50 184 ALA A CA 1
ATOM 1475 C C . ALA A 1 184 ? -1.952 4.540 -6.847 1.00 82.50 184 ALA A C 1
ATOM 1477 O O . ALA A 1 184 ? -2.912 3.805 -6.624 1.00 82.50 184 ALA A O 1
ATOM 1478 N N . LYS A 1 185 ? -1.060 4.854 -5.893 1.00 87.06 185 LYS A N 1
ATOM 1479 C CA . LYS A 1 185 ? -1.139 4.360 -4.505 1.00 87.06 185 LYS A CA 1
ATOM 1480 C C . LYS A 1 185 ? -2.462 4.747 -3.841 1.00 87.06 185 LYS A C 1
ATOM 1482 O O . LYS A 1 185 ? -3.126 3.902 -3.246 1.00 87.06 185 LYS A O 1
ATOM 1487 N N . VAL A 1 186 ? -2.848 6.018 -3.954 1.00 80.56 186 VAL A N 1
ATOM 1488 C CA . VAL A 1 186 ? -4.084 6.556 -3.365 1.00 80.56 186 VAL A CA 1
ATOM 1489 C C . VAL A 1 186 ? -5.321 5.971 -4.048 1.00 80.56 186 VAL A C 1
ATOM 1491 O O . VAL A 1 186 ? -6.263 5.564 -3.364 1.00 80.56 186 VAL A O 1
ATOM 1494 N N . ALA A 1 187 ? -5.320 5.877 -5.381 1.00 80.69 187 ALA A N 1
ATOM 1495 C CA . ALA A 1 187 ? -6.411 5.268 -6.138 1.00 80.69 187 ALA A CA 1
ATOM 1496 C C . ALA A 1 187 ? -6.583 3.781 -5.787 1.00 80.69 187 ALA A C 1
ATOM 1498 O O . ALA A 1 187 ? -7.712 3.330 -5.594 1.00 80.69 187 ALA A O 1
ATOM 1499 N N . TYR A 1 188 ? -5.476 3.052 -5.624 1.00 87.56 188 TYR A N 1
ATOM 1500 C CA . TYR A 1 188 ? -5.482 1.658 -5.187 1.00 87.56 188 TYR A CA 1
ATOM 1501 C C . TYR A 1 188 ? -6.017 1.520 -3.771 1.00 87.56 188 TYR A C 1
ATOM 1503 O O . TYR A 1 188 ? -6.977 0.798 -3.553 1.00 87.56 188 TYR A O 1
ATOM 1511 N N . TRP A 1 189 ? -5.495 2.277 -2.807 1.00 90.06 189 TRP A N 1
ATOM 1512 C CA . TRP A 1 189 ? -6.046 2.262 -1.451 1.00 90.06 189 TRP A CA 1
ATOM 1513 C C . TRP A 1 189 ? -7.558 2.524 -1.443 1.00 90.06 189 TRP A C 1
ATOM 1515 O O . TRP A 1 189 ? -8.316 1.769 -0.834 1.00 90.06 189 TRP A O 1
ATOM 1525 N N . THR A 1 190 ? -8.007 3.529 -2.201 1.00 80.81 190 THR A N 1
ATOM 1526 C CA . THR A 1 190 ? -9.426 3.887 -2.306 1.00 80.81 190 THR A CA 1
ATOM 1527 C C . THR A 1 190 ? -10.261 2.756 -2.913 1.00 80.81 190 THR A C 1
ATOM 1529 O O . THR A 1 190 ? -11.372 2.505 -2.443 1.00 80.81 190 THR A O 1
ATOM 1532 N N . SER A 1 191 ? -9.749 2.035 -3.920 1.00 80.75 191 SER A N 1
ATOM 1533 C CA . SER A 1 191 ? -10.461 0.890 -4.506 1.00 80.75 191 SER A CA 1
ATOM 1534 C C . SER A 1 191 ? -10.664 -0.247 -3.506 1.00 80.75 191 SER A C 1
ATOM 1536 O O . SER A 1 191 ? -11.689 -0.933 -3.578 1.00 80.75 191 SER A O 1
ATOM 1538 N N . LYS A 1 192 ? -9.728 -0.413 -2.563 1.00 86.88 192 LYS A N 1
ATOM 1539 C CA . LYS A 1 192 ? -9.753 -1.479 -1.557 1.00 86.88 192 LYS A CA 1
ATOM 1540 C C . LYS A 1 192 ? -10.625 -1.140 -0.349 1.00 86.88 192 LYS A C 1
ATOM 1542 O O . LYS A 1 192 ? -11.360 -2.015 0.095 1.00 86.88 192 LYS A O 1
ATOM 1547 N N . VAL A 1 193 ? -10.567 0.091 0.175 1.00 83.44 193 VAL A N 1
ATOM 1548 C CA . VAL A 1 193 ? -11.280 0.477 1.417 1.00 83.44 193 VAL A CA 1
ATOM 1549 C C . VAL A 1 193 ? -12.724 0.935 1.212 1.00 83.44 193 VAL A C 1
ATOM 1551 O O . VAL A 1 193 ? -13.471 1.052 2.181 1.00 83.44 193 VAL A O 1
ATOM 1554 N N . ARG A 1 194 ? -13.132 1.229 -0.028 1.00 76.38 194 ARG A N 1
ATOM 1555 C CA . ARG A 1 194 ? -14.520 1.605 -0.340 1.00 76.38 194 ARG A CA 1
ATOM 1556 C C . ARG A 1 194 ? -15.509 0.492 0.018 1.00 76.38 194 ARG A C 1
ATOM 1558 O O . ARG A 1 194 ? -15.141 -0.675 0.120 1.00 76.38 194 ARG A O 1
ATOM 1565 N N . GLU A 1 195 ? -16.792 0.846 0.081 1.00 76.44 195 GLU A N 1
ATOM 1566 C CA . GLU A 1 195 ? -17.867 -0.128 0.286 1.00 76.44 195 GLU A CA 1
ATOM 1567 C C . GLU A 1 195 ? -17.803 -1.265 -0.753 1.00 76.44 195 GLU A C 1
ATOM 1569 O O . GLU A 1 195 ? -17.821 -1.035 -1.965 1.00 76.44 195 GLU A O 1
ATOM 1574 N N . GLY A 1 196 ? -17.747 -2.508 -0.272 1.00 76.00 196 GLY A N 1
ATOM 1575 C CA . GLY A 1 196 ? -17.629 -3.703 -1.109 1.00 76.00 196 GLY A CA 1
ATOM 1576 C C . GLY A 1 196 ? -16.255 -3.921 -1.753 1.00 76.00 196 GLY A C 1
ATOM 1577 O O . GLY A 1 196 ? -16.128 -4.846 -2.553 1.00 76.00 196 GLY A O 1
ATOM 1578 N N . GLY A 1 197 ? -15.255 -3.098 -1.429 1.00 80.62 197 GLY A N 1
ATOM 1579 C CA . GLY A 1 197 ? -13.854 -3.372 -1.733 1.00 80.62 197 GLY A CA 1
ATOM 1580 C C . GLY A 1 197 ? -13.286 -4.487 -0.850 1.00 80.62 197 GLY A C 1
ATOM 1581 O O . GLY A 1 197 ? -13.882 -4.882 0.154 1.00 80.62 197 GLY A O 1
ATOM 1582 N N . ASP A 1 198 ? -12.114 -5.000 -1.225 1.00 88.69 198 ASP A N 1
ATOM 1583 C CA . ASP A 1 198 ? -11.487 -6.141 -0.542 1.00 88.69 198 ASP A CA 1
ATOM 1584 C C . ASP A 1 198 ? -11.154 -5.863 0.934 1.00 88.69 198 ASP A C 1
ATOM 1586 O O . ASP A 1 198 ? -11.028 -6.799 1.724 1.00 88.69 198 ASP A O 1
ATOM 1590 N N . TRP A 1 199 ? -10.998 -4.589 1.312 1.00 90.69 199 TRP A N 1
ATOM 1591 C CA . TRP A 1 199 ? -10.691 -4.149 2.676 1.00 90.69 199 TRP A CA 1
ATOM 1592 C C . TRP A 1 199 ? -11.906 -3.526 3.378 1.00 90.69 199 TRP A C 1
ATOM 1594 O O . TRP A 1 199 ? -11.749 -2.846 4.391 1.00 90.69 199 TRP A O 1
ATOM 1604 N N . ASP A 1 200 ? -13.127 -3.784 2.893 1.00 86.19 200 ASP A N 1
ATOM 1605 C CA . ASP A 1 200 ? -14.365 -3.466 3.614 1.00 86.19 200 ASP A CA 1
ATOM 1606 C C . ASP A 1 200 ? -14.562 -4.436 4.794 1.00 86.19 200 ASP A C 1
ATOM 1608 O O . ASP A 1 200 ? -15.402 -5.346 4.811 1.00 86.19 200 ASP A O 1
ATOM 1612 N N . TYR A 1 201 ? -13.717 -4.261 5.806 1.00 87.38 201 TYR A N 1
ATOM 1613 C CA . TYR A 1 201 ? -13.652 -5.143 6.960 1.00 87.38 201 TYR A CA 1
ATOM 1614 C C . TYR A 1 201 ? -14.875 -5.040 7.866 1.00 87.38 201 TYR A C 1
ATOM 1616 O O . TYR A 1 201 ? -15.188 -6.015 8.551 1.00 87.38 201 TYR A O 1
ATOM 1624 N N . LYS A 1 202 ? -15.637 -3.938 7.799 1.00 83.00 202 LYS A N 1
ATOM 1625 C CA . LYS A 1 202 ? -16.932 -3.837 8.487 1.00 83.00 202 LYS A CA 1
ATOM 1626 C C . LYS A 1 202 ? -17.892 -4.923 7.984 1.00 83.00 202 LYS A C 1
ATOM 1628 O O . LYS A 1 202 ? -18.547 -5.584 8.791 1.00 83.00 202 LYS A O 1
ATOM 1633 N N . ARG A 1 203 ? -17.905 -5.199 6.672 1.00 81.38 203 ARG A N 1
ATOM 1634 C CA . ARG A 1 203 ? -18.688 -6.301 6.077 1.00 81.38 203 ARG A CA 1
ATOM 1635 C C . ARG A 1 203 ? -18.131 -7.685 6.382 1.00 81.38 203 ARG A C 1
ATOM 1637 O O . ARG A 1 203 ? -18.916 -8.620 6.521 1.00 81.38 203 ARG A O 1
ATOM 1644 N N . ILE A 1 204 ? -16.808 -7.825 6.449 1.00 86.12 204 ILE A N 1
ATOM 1645 C CA . ILE A 1 204 ? -16.142 -9.120 6.661 1.00 86.12 204 ILE A CA 1
ATOM 1646 C C . ILE A 1 204 ? -16.297 -9.586 8.112 1.00 86.12 204 ILE A C 1
ATOM 1648 O O . ILE A 1 204 ? -16.672 -10.733 8.356 1.00 86.12 204 ILE A O 1
ATOM 1652 N N . TYR A 1 205 ? -16.040 -8.699 9.072 1.00 87.31 205 TYR A N 1
ATOM 1653 C CA . TYR A 1 205 ? -16.031 -9.040 10.494 1.00 87.31 205 TYR A CA 1
ATOM 1654 C C . TYR A 1 205 ? -17.368 -8.767 11.189 1.00 87.31 205 TYR A C 1
ATOM 1656 O O . TYR A 1 205 ? -17.634 -9.367 12.233 1.00 87.31 205 TYR A O 1
ATOM 1664 N N . GLY A 1 206 ? -18.231 -7.945 10.591 1.00 83.88 206 GLY A N 1
ATOM 1665 C CA . GLY A 1 206 ? -19.538 -7.582 11.124 1.00 83.88 206 GLY A CA 1
ATOM 1666 C C . GLY A 1 206 ? -19.449 -6.526 12.228 1.00 83.88 206 GLY A C 1
ATOM 1667 O O . GLY A 1 206 ? -18.629 -6.615 13.133 1.00 83.88 206 GLY A O 1
ATOM 1668 N N . TRP A 1 207 ? -20.351 -5.550 12.183 1.00 84.75 207 TRP A N 1
ATOM 1669 C CA . TRP A 1 207 ? -20.343 -4.354 13.029 1.00 84.75 207 TRP A CA 1
ATOM 1670 C C . TRP A 1 207 ? -20.241 -4.637 14.530 1.00 84.75 207 TRP A C 1
ATOM 1672 O O . TRP A 1 207 ? -19.402 -4.054 15.202 1.00 84.75 207 TRP A O 1
ATOM 1682 N N . ASN A 1 208 ? -21.043 -5.576 15.040 1.00 88.12 208 ASN A N 1
ATOM 1683 C CA . ASN A 1 208 ? -21.207 -5.794 16.483 1.00 88.12 208 ASN A CA 1
ATOM 1684 C C . ASN A 1 208 ? -20.555 -7.082 17.003 1.00 88.12 208 ASN A C 1
ATOM 1686 O O . ASN A 1 208 ? -20.744 -7.436 18.165 1.00 88.12 208 ASN A O 1
ATOM 1690 N N . LYS A 1 209 ? -19.829 -7.829 16.165 1.00 89.69 209 LYS A N 1
ATOM 1691 C CA . LYS A 1 209 ? -19.166 -9.054 16.626 1.00 89.69 209 LYS A CA 1
ATOM 1692 C C . LYS A 1 209 ? -17.874 -8.681 17.351 1.00 89.69 209 LYS A C 1
ATOM 1694 O O . LYS A 1 209 ? -17.076 -7.919 16.814 1.00 89.69 209 LYS A O 1
ATOM 1699 N N . LEU A 1 210 ? -17.693 -9.218 18.557 1.00 92.62 210 LEU A N 1
ATOM 1700 C CA . LEU A 1 210 ? -16.503 -9.003 19.376 1.00 92.62 210 LEU A CA 1
ATOM 1701 C C . LEU A 1 210 ? -15.356 -9.910 18.911 1.00 92.62 210 LEU A C 1
ATOM 1703 O O . LEU A 1 210 ? -15.560 -11.100 18.648 1.00 92.62 210 LEU A O 1
ATOM 1707 N N . TYR A 1 211 ? -14.155 -9.348 18.854 1.00 93.75 211 TYR A N 1
ATOM 1708 C CA . TYR A 1 211 ? -12.917 -10.026 18.493 1.00 93.75 211 TYR A CA 1
ATOM 1709 C C . TYR A 1 211 ? -11.826 -9.724 19.506 1.00 93.75 211 TYR A C 1
ATOM 1711 O O . TYR A 1 211 ? -11.795 -8.658 20.118 1.00 93.75 211 TYR A O 1
ATOM 1719 N N . LYS A 1 212 ? -10.904 -10.669 19.634 1.00 94.31 212 LYS A N 1
ATOM 1720 C CA . LYS A 1 212 ? -9.665 -10.534 20.387 1.00 94.31 212 LYS A CA 1
ATOM 1721 C C . LYS A 1 212 ? -8.555 -10.089 19.437 1.00 94.31 212 LYS A C 1
ATOM 1723 O O . LYS A 1 212 ? -8.321 -10.728 18.411 1.00 94.31 212 LYS A O 1
ATOM 1728 N N . ILE A 1 213 ? -7.826 -9.041 19.786 1.00 93.31 213 ILE A N 1
ATOM 1729 C CA . ILE A 1 213 ? -6.604 -8.634 19.085 1.00 93.31 213 ILE A CA 1
ATOM 1730 C C . ILE A 1 213 ? -5.429 -8.612 20.059 1.00 93.31 213 ILE A C 1
ATOM 1732 O O . ILE A 1 213 ? -5.616 -8.567 21.275 1.00 93.31 213 ILE A O 1
ATOM 1736 N N . VAL A 1 214 ? -4.215 -8.668 19.516 1.00 90.75 214 VAL A N 1
ATOM 1737 C CA . VAL A 1 214 ? -2.985 -8.496 20.292 1.00 90.75 214 VAL A CA 1
ATOM 1738 C C . VAL A 1 214 ? -2.213 -7.327 19.705 1.00 90.75 214 VAL A C 1
ATOM 1740 O O . VAL A 1 214 ? -1.914 -7.330 18.514 1.00 90.75 214 VAL A O 1
ATOM 1743 N N . VAL A 1 215 ? -1.905 -6.341 20.539 1.00 89.88 215 VAL A N 1
ATOM 1744 C CA . VAL A 1 215 ? -1.189 -5.119 20.168 1.00 89.88 215 VAL A CA 1
ATOM 1745 C C . VAL A 1 215 ? -0.050 -4.957 21.158 1.00 89.88 215 VAL A C 1
ATOM 1747 O O . VAL A 1 215 ? -0.297 -4.851 22.356 1.00 89.88 215 VAL A O 1
ATOM 1750 N N . ASP A 1 216 ? 1.190 -5.006 20.674 1.00 86.94 216 ASP A N 1
ATOM 1751 C CA . ASP A 1 216 ? 2.389 -4.886 21.520 1.00 86.94 216 ASP A CA 1
ATOM 1752 C C . ASP A 1 216 ? 2.363 -5.822 22.752 1.00 86.94 216 ASP A C 1
ATOM 1754 O O . ASP A 1 216 ? 2.543 -5.430 23.904 1.00 86.94 216 ASP A O 1
ATOM 1758 N N . GLY A 1 217 ? 1.995 -7.087 22.519 1.00 87.06 217 GLY A N 1
ATOM 1759 C CA . GLY A 1 217 ? 1.877 -8.107 23.567 1.00 87.06 217 GLY A CA 1
ATOM 1760 C C . GLY A 1 217 ? 0.661 -7.971 24.495 1.00 87.06 217 GLY A C 1
ATOM 1761 O O . GLY A 1 217 ? 0.441 -8.854 25.325 1.00 87.06 217 GLY A O 1
ATOM 1762 N N . LYS A 1 218 ? -0.164 -6.927 24.353 1.00 90.56 218 LYS A N 1
ATOM 1763 C CA . LYS A 1 218 ? -1.385 -6.717 25.145 1.00 90.56 218 LYS A CA 1
ATOM 1764 C C . LYS A 1 218 ? -2.615 -7.210 24.399 1.00 90.56 218 LYS A C 1
ATOM 1766 O O . LYS A 1 218 ? -2.755 -6.994 23.200 1.00 90.56 218 LYS A O 1
ATOM 1771 N N . ILE A 1 219 ? -3.510 -7.872 25.126 1.00 93.00 219 ILE A N 1
ATOM 1772 C CA . ILE A 1 219 ? -4.795 -8.325 24.593 1.00 93.00 219 ILE A CA 1
ATOM 1773 C C . ILE A 1 219 ? -5.800 -7.177 24.679 1.00 93.00 219 ILE A C 1
ATOM 1775 O O . ILE A 1 219 ? -5.989 -6.603 25.750 1.00 93.00 219 ILE A O 1
ATOM 1779 N N . GLU A 1 220 ? -6.485 -6.900 23.574 1.00 93.56 220 GLU A N 1
ATOM 1780 C CA . GLU A 1 220 ? -7.642 -6.007 23.539 1.00 93.56 220 GLU A CA 1
ATOM 1781 C C . GLU A 1 220 ? -8.849 -6.712 22.915 1.00 93.56 220 GLU A C 1
ATOM 1783 O O . GLU A 1 220 ? -8.702 -7.609 22.080 1.00 93.56 220 GLU A O 1
ATOM 1788 N N . TYR A 1 221 ? -10.048 -6.281 23.306 1.00 94.00 221 TYR A N 1
ATOM 1789 C CA . TYR A 1 221 ? -11.305 -6.760 22.740 1.00 94.00 221 TYR A CA 1
ATOM 1790 C C . TYR A 1 221 ? -11.995 -5.619 22.006 1.00 94.00 221 TYR A C 1
ATOM 1792 O O . TYR A 1 221 ? -12.293 -4.587 22.606 1.00 94.00 221 TYR A O 1
ATOM 1800 N N . ILE A 1 222 ? -12.233 -5.801 20.711 1.00 93.00 222 ILE A N 1
ATOM 1801 C CA . ILE A 1 222 ? -12.788 -4.765 19.833 1.00 93.00 222 ILE A CA 1
ATOM 1802 C C . ILE A 1 222 ? -13.888 -5.338 18.944 1.00 93.00 222 ILE A C 1
ATOM 1804 O O . ILE A 1 222 ? -13.935 -6.547 18.705 1.00 93.00 222 ILE A O 1
ATOM 1808 N N . HIS A 1 223 ? -14.786 -4.487 18.451 1.00 92.81 223 HIS A N 1
ATOM 1809 C CA . HIS A 1 223 ? -15.839 -4.924 17.540 1.00 92.81 223 HIS A CA 1
ATOM 1810 C C . HIS A 1 223 ? -15.343 -4.938 16.089 1.00 92.81 223 HIS A C 1
ATOM 1812 O O . HIS A 1 223 ? -14.385 -4.250 15.738 1.00 92.81 223 HIS A O 1
ATOM 1818 N N . GLY A 1 224 ? -16.001 -5.703 15.216 1.00 86.50 224 GLY A N 1
ATOM 1819 C CA . GLY A 1 224 ? -15.634 -5.752 13.796 1.00 86.50 224 GLY A CA 1
ATOM 1820 C C . GLY A 1 224 ? -15.748 -4.403 13.073 1.00 86.50 224 GLY A C 1
ATOM 1821 O O . GLY A 1 224 ? -15.004 -4.159 12.125 1.00 86.50 224 GLY A O 1
ATOM 1822 N N . GLU A 1 225 ? -16.600 -3.491 13.548 1.00 88.50 225 GLU A N 1
ATOM 1823 C CA . GLU A 1 225 ? -16.600 -2.094 13.092 1.00 88.50 225 GLU A CA 1
ATOM 1824 C C . GLU A 1 225 ? -15.279 -1.376 13.407 1.00 88.50 225 GLU A C 1
ATOM 1826 O O . GLU A 1 225 ? -14.690 -0.744 12.527 1.00 88.50 225 GLU A O 1
ATOM 1831 N N . ASP A 1 226 ? -14.776 -1.549 14.633 1.00 91.81 226 ASP A N 1
ATOM 1832 C CA . ASP A 1 226 ? -13.520 -0.954 15.092 1.00 91.81 226 ASP A CA 1
ATOM 1833 C C . ASP A 1 226 ? -12.333 -1.495 14.275 1.00 91.81 226 ASP A C 1
ATOM 1835 O O . ASP A 1 226 ? -11.440 -0.731 13.919 1.00 91.81 226 ASP A O 1
ATOM 1839 N N . ILE A 1 227 ? -12.353 -2.784 13.897 1.00 93.06 227 ILE A N 1
ATOM 1840 C CA . ILE A 1 227 ? -11.347 -3.397 13.007 1.00 93.06 227 ILE A CA 1
ATOM 1841 C C . ILE A 1 227 ? -11.251 -2.633 11.681 1.00 93.06 227 ILE A C 1
ATOM 1843 O O . ILE A 1 227 ? -10.149 -2.292 11.248 1.00 93.06 227 ILE A O 1
ATOM 1847 N N . GLY A 1 228 ? -12.390 -2.356 11.037 1.00 88.94 228 GLY A N 1
ATOM 1848 C CA . GLY A 1 228 ? -12.417 -1.633 9.765 1.00 88.94 228 GLY A CA 1
ATOM 1849 C C . GLY A 1 228 ? -11.932 -0.191 9.892 1.00 88.94 228 GLY A C 1
ATOM 1850 O O . GLY A 1 228 ? -11.113 0.254 9.092 1.00 88.94 228 GLY A O 1
ATOM 1851 N N . ASN A 1 229 ? -12.375 0.521 10.928 1.00 90.62 229 ASN A N 1
ATOM 1852 C CA . ASN A 1 229 ? -11.984 1.913 11.165 1.00 90.62 229 ASN A CA 1
ATOM 1853 C C . ASN A 1 229 ? -10.495 2.060 11.514 1.00 90.62 229 ASN A C 1
ATOM 1855 O O . ASN A 1 229 ? -9.808 2.918 10.957 1.00 90.62 229 ASN A O 1
ATOM 1859 N N . ILE A 1 230 ? -9.973 1.195 12.391 1.00 94.12 230 ILE A N 1
ATOM 1860 C CA . ILE A 1 230 ? -8.547 1.162 12.741 1.00 94.12 230 ILE A CA 1
ATOM 1861 C C . ILE A 1 230 ? -7.712 0.854 11.500 1.00 94.12 230 ILE A C 1
ATOM 1863 O O . ILE A 1 230 ? -6.711 1.525 11.250 1.00 94.12 230 ILE A O 1
ATOM 1867 N N . HIS A 1 231 ? -8.121 -0.131 10.697 1.00 95.25 231 HIS A N 1
ATOM 1868 C CA . HIS A 1 231 ? -7.408 -0.483 9.471 1.00 95.25 231 HIS A CA 1
ATOM 1869 C C . HIS A 1 231 ? -7.394 0.660 8.449 1.00 95.25 231 HIS A C 1
ATOM 1871 O O . HIS A 1 231 ? -6.335 0.967 7.892 1.00 95.25 231 HIS A O 1
ATOM 1877 N N . TYR A 1 232 ? -8.531 1.330 8.247 1.00 91.75 232 TYR A N 1
ATOM 1878 C CA . TYR A 1 232 ? -8.637 2.508 7.386 1.00 91.75 232 TYR A CA 1
ATOM 1879 C C . TYR A 1 232 ? -7.682 3.617 7.842 1.00 91.75 232 TYR A C 1
ATOM 1881 O O . TYR A 1 232 ? -6.911 4.132 7.032 1.00 91.75 232 TYR A O 1
ATOM 1889 N N . GLY A 1 233 ? -7.681 3.946 9.139 1.00 87.81 233 GLY A N 1
ATOM 1890 C CA . GLY A 1 233 ? -6.788 4.957 9.704 1.00 87.81 233 GLY A CA 1
ATOM 1891 C C . GLY A 1 233 ? -5.312 4.590 9.551 1.00 87.81 233 GLY A C 1
ATOM 1892 O O . GLY A 1 233 ? -4.520 5.403 9.077 1.00 87.81 233 GLY A O 1
ATOM 1893 N N . TYR A 1 234 ? -4.951 3.349 9.881 1.00 93.75 234 TYR A N 1
ATOM 1894 C CA . TYR A 1 234 ? -3.575 2.858 9.805 1.00 93.75 234 TYR A CA 1
ATOM 1895 C C . TYR A 1 234 ? -3.053 2.857 8.361 1.00 93.75 234 TYR A C 1
ATOM 1897 O O . TYR A 1 234 ? -2.004 3.428 8.066 1.00 93.75 234 TYR A O 1
ATOM 1905 N N . THR A 1 235 ? -3.784 2.231 7.432 1.00 91.50 235 THR A N 1
ATOM 1906 C CA . THR A 1 235 ? -3.352 2.147 6.027 1.00 91.50 235 THR A CA 1
ATOM 1907 C C . THR A 1 235 ? -3.425 3.497 5.324 1.00 91.50 235 THR A C 1
ATOM 1909 O O . THR A 1 235 ? -2.513 3.832 4.567 1.00 91.50 235 THR A O 1
ATOM 1912 N N . GLY A 1 236 ? -4.448 4.304 5.616 1.00 85.69 236 GLY A N 1
ATOM 1913 C CA . GLY A 1 236 ? -4.593 5.655 5.085 1.00 85.69 236 GLY A CA 1
ATOM 1914 C C . GLY A 1 236 ? -3.444 6.565 5.511 1.00 85.69 236 GLY A C 1
ATOM 1915 O O . GLY A 1 236 ? -2.958 7.350 4.700 1.00 85.69 236 GLY A O 1
ATOM 1916 N N . ARG A 1 237 ? -2.928 6.418 6.742 1.00 87.44 237 ARG A N 1
ATOM 1917 C CA . ARG A 1 237 ? -1.796 7.225 7.221 1.00 87.44 237 ARG A CA 1
ATOM 1918 C C . ARG A 1 237 ? -0.489 6.959 6.472 1.00 87.44 237 ARG A C 1
ATOM 1920 O O . ARG A 1 237 ? 0.378 7.827 6.447 1.00 87.44 237 ARG A O 1
ATOM 1927 N N . SER A 1 238 ? -0.373 5.814 5.800 1.00 84.94 238 SER A N 1
ATOM 1928 C CA . SER A 1 238 ? 0.762 5.514 4.917 1.00 84.94 238 SER A CA 1
ATOM 1929 C C . SER A 1 238 ? 0.752 6.284 3.588 1.00 84.94 238 SER A C 1
ATOM 1931 O O . SER A 1 238 ? 1.712 6.205 2.813 1.00 84.94 238 SER A O 1
ATOM 1933 N N . LEU A 1 239 ? -0.334 6.994 3.277 1.00 81.19 239 LEU A N 1
ATOM 1934 C CA . LEU A 1 239 ? -0.468 7.833 2.089 1.00 81.19 239 LEU A CA 1
ATOM 1935 C C . LEU A 1 239 ? 0.126 9.230 2.344 1.00 81.19 239 LEU A C 1
ATOM 1937 O O . LEU A 1 239 ? 0.192 9.663 3.496 1.00 81.19 239 LEU A O 1
ATOM 1941 N N . PRO A 1 240 ? 0.501 9.988 1.295 1.00 70.69 240 PRO A N 1
ATOM 1942 C CA . PRO A 1 240 ? 0.931 11.386 1.419 1.00 70.69 240 PRO A CA 1
ATOM 1943 C C . PRO A 1 240 ? -0.260 12.331 1.691 1.00 70.69 240 PRO A C 1
ATOM 1945 O O . PRO A 1 240 ? -0.393 13.382 1.072 1.00 70.69 240 PRO A O 1
ATOM 1948 N N . LEU A 1 241 ? -1.174 11.932 2.577 1.00 69.31 241 LEU A N 1
ATOM 1949 C CA . LEU A 1 241 ? -2.376 12.675 2.933 1.00 69.31 241 LEU A CA 1
ATOM 1950 C C . LEU A 1 241 ? -2.274 13.131 4.395 1.00 69.31 241 LEU A C 1
ATOM 1952 O O 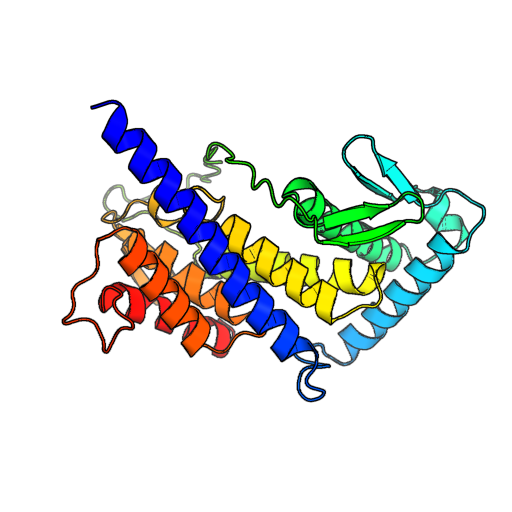. LEU A 1 241 ? -1.867 12.339 5.252 1.00 69.31 241 LEU A O 1
ATOM 1956 N N . PRO A 1 242 ? -2.659 14.378 4.714 1.00 69.81 242 PRO A N 1
ATOM 1957 C CA . PRO A 1 242 ? -2.825 14.809 6.096 1.00 69.81 242 PRO A CA 1
ATOM 1958 C C . PRO A 1 242 ? -3.849 13.937 6.834 1.00 69.81 242 PRO A C 1
ATOM 1960 O O . PRO A 1 242 ? -4.832 13.476 6.244 1.00 69.81 242 PRO A O 1
ATOM 1963 N N . ALA A 1 243 ? -3.649 13.736 8.137 1.00 66.94 243 ALA A N 1
ATOM 1964 C CA . ALA A 1 243 ? -4.571 12.961 8.969 1.00 66.94 243 ALA A CA 1
ATOM 1965 C C . ALA A 1 243 ? -5.992 13.554 8.946 1.00 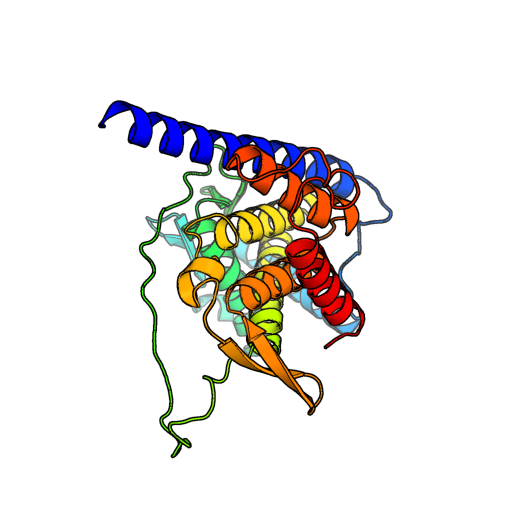66.94 243 ALA A C 1
ATOM 1967 O O . ALA A 1 243 ? -6.985 12.827 8.907 1.00 66.94 243 ALA A O 1
ATOM 1968 N N . GLU A 1 244 ? -6.091 14.879 8.878 1.00 60.19 244 GLU A N 1
ATOM 1969 C CA . GLU A 1 244 ? -7.334 15.640 8.789 1.00 60.19 244 GLU A CA 1
ATOM 1970 C C . GLU A 1 244 ? -8.092 15.340 7.495 1.00 60.19 244 GLU A C 1
ATOM 1972 O O . GLU A 1 244 ? -9.321 15.269 7.511 1.00 60.19 244 GLU A O 1
ATOM 1977 N N . VAL A 1 245 ? -7.377 15.116 6.385 1.00 64.12 245 VAL A N 1
ATOM 1978 C CA . VAL A 1 245 ? -7.984 14.729 5.104 1.00 64.12 245 VAL A CA 1
ATOM 1979 C C . VAL A 1 245 ? -8.569 13.326 5.209 1.00 64.12 245 VAL A C 1
ATOM 1981 O O . VAL A 1 245 ? -9.693 13.124 4.765 1.00 64.12 245 VAL A O 1
ATOM 1984 N N . LEU A 1 246 ? -7.877 12.385 5.863 1.00 65.25 246 LEU A N 1
ATOM 1985 C CA . LEU A 1 246 ? -8.380 11.023 6.097 1.00 65.25 246 LEU A CA 1
ATOM 1986 C C . LEU A 1 246 ? -9.626 11.005 6.997 1.00 65.25 246 LEU A C 1
ATOM 1988 O O . LEU A 1 246 ? -10.587 10.290 6.703 1.00 65.25 246 LEU A O 1
ATOM 1992 N N . CYS A 1 247 ? -9.627 11.813 8.061 1.00 61.25 247 CYS A N 1
ATOM 1993 C CA . CYS A 1 247 ? -10.760 11.942 8.981 1.00 61.25 247 CYS A CA 1
ATOM 1994 C C . CYS A 1 247 ? -11.963 12.617 8.304 1.00 61.25 247 CYS A C 1
ATOM 1996 O O . CYS A 1 247 ? -13.092 12.144 8.437 1.00 61.25 247 CYS A O 1
ATOM 1998 N N . SER A 1 248 ? -11.715 13.674 7.522 1.00 57.50 248 SER A N 1
ATOM 1999 C CA . SER A 1 248 ? -12.745 14.382 6.744 1.00 57.50 248 SER A CA 1
ATOM 2000 C C . SER A 1 248 ? -13.339 13.501 5.649 1.00 57.50 248 SER A C 1
ATOM 2002 O O . SER A 1 248 ? -14.537 13.546 5.388 1.00 57.50 248 SER A O 1
ATOM 2004 N N . ALA A 1 249 ? -12.502 12.676 5.024 1.00 60.38 249 ALA A N 1
ATOM 2005 C CA . ALA A 1 249 ? -12.893 11.677 4.046 1.00 60.38 249 ALA A CA 1
ATOM 2006 C C . ALA A 1 249 ? -13.887 10.654 4.632 1.00 60.38 249 ALA A C 1
ATOM 2008 O O . ALA A 1 249 ? -14.937 10.409 4.032 1.00 60.38 249 ALA A O 1
ATOM 2009 N N . ALA A 1 250 ? -13.600 10.112 5.818 1.00 56.88 250 ALA A N 1
ATOM 2010 C CA . ALA A 1 250 ? -14.505 9.190 6.507 1.00 56.88 250 ALA A CA 1
ATOM 2011 C C . ALA A 1 250 ? -15.852 9.857 6.852 1.00 56.88 250 ALA A C 1
ATOM 2013 O O . ALA A 1 250 ? -16.916 9.319 6.543 1.00 56.88 250 ALA A O 1
ATOM 2014 N N . GLY A 1 251 ? -15.813 11.086 7.372 1.00 48.88 251 GLY A N 1
ATOM 2015 C CA . GLY A 1 251 ? -17.019 11.860 7.665 1.00 48.88 251 GLY A CA 1
ATOM 2016 C C . GLY A 1 251 ? -17.855 12.216 6.437 1.00 48.88 251 GLY A C 1
ATOM 2017 O O . GLY A 1 251 ? -19.082 12.100 6.461 1.00 48.88 251 GLY A O 1
ATOM 2018 N N . LEU A 1 252 ? -17.214 12.548 5.312 1.00 51.47 252 LEU A N 1
ATOM 2019 C CA . LEU A 1 252 ? -17.904 12.759 4.041 1.00 51.47 252 LEU A CA 1
ATOM 2020 C C . LEU A 1 252 ? -18.608 11.478 3.570 1.00 51.47 252 LEU A C 1
ATOM 2022 O O . LEU A 1 252 ? -19.753 11.550 3.129 1.00 51.47 252 LEU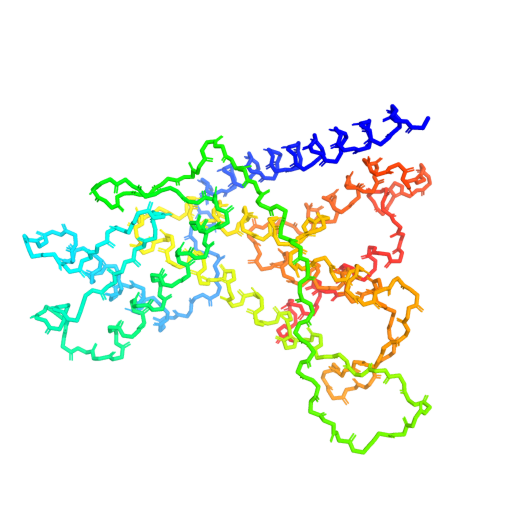 A O 1
ATOM 2026 N N . ALA A 1 253 ? -17.977 10.308 3.697 1.00 55.41 253 ALA A N 1
ATOM 2027 C CA . ALA A 1 253 ? -18.620 9.038 3.362 1.00 55.41 253 ALA A CA 1
ATOM 2028 C C . ALA A 1 253 ? -19.883 8.791 4.212 1.00 55.41 253 ALA A C 1
ATOM 2030 O O . ALA A 1 253 ? -20.915 8.401 3.663 1.00 55.41 253 ALA A O 1
ATOM 2031 N N . GLN A 1 254 ? -19.851 9.103 5.511 1.00 53.81 254 GLN A N 1
ATOM 2032 C CA . GLN A 1 254 ? -20.993 8.950 6.423 1.00 53.81 254 GLN A CA 1
ATOM 2033 C C . GLN A 1 254 ? -22.145 9.936 6.142 1.00 53.81 254 GLN A C 1
ATOM 2035 O O . GLN A 1 254 ? -23.325 9.569 6.205 1.00 53.81 254 GLN A O 1
ATOM 2040 N N . ILE A 1 255 ? -21.828 11.185 5.769 1.00 43.41 255 ILE A N 1
ATOM 2041 C CA . ILE A 1 255 ? -22.826 12.156 5.279 1.00 43.41 255 ILE A CA 1
ATOM 2042 C C . ILE A 1 255 ? -23.549 11.587 4.059 1.00 43.41 255 ILE A C 1
ATOM 2044 O O . ILE A 1 255 ? -24.775 11.644 3.947 1.00 43.41 255 ILE A O 1
ATOM 2048 N N . LEU A 1 256 ? -22.771 11.023 3.143 1.00 43.41 256 LEU A N 1
ATOM 2049 C CA . LEU A 1 256 ? -23.234 10.553 1.852 1.00 43.41 256 LEU A CA 1
ATOM 2050 C C . LEU A 1 256 ? -24.041 9.243 1.923 1.00 43.41 256 LEU A C 1
ATOM 2052 O O . LEU A 1 256 ? -24.929 9.036 1.092 1.00 43.41 256 LEU A O 1
ATOM 2056 N N . THR A 1 257 ? -23.800 8.391 2.924 1.00 48.50 257 THR A N 1
ATOM 2057 C CA . THR A 1 257 ? -24.640 7.215 3.233 1.00 48.50 257 THR A CA 1
ATOM 2058 C C . THR A 1 257 ? -25.915 7.578 4.005 1.00 48.50 257 THR A C 1
ATOM 2060 O O . THR A 1 257 ? -26.813 6.744 4.131 1.00 48.50 257 THR A O 1
ATOM 2063 N N . GLY A 1 258 ? -26.044 8.833 4.456 1.00 44.22 258 GLY A N 1
ATOM 2064 C CA . GLY A 1 258 ? -27.232 9.368 5.126 1.00 44.22 258 GLY A CA 1
ATOM 2065 C C . GLY A 1 258 ? -27.313 9.060 6.624 1.00 44.22 258 GLY A C 1
ATOM 2066 O O . GLY A 1 258 ? -28.362 9.293 7.221 1.00 44.22 258 GLY A O 1
ATOM 2067 N N . ASN A 1 259 ? -26.228 8.566 7.228 1.00 56.69 259 ASN A N 1
ATOM 2068 C CA . ASN A 1 259 ? -26.171 8.159 8.637 1.00 56.69 259 ASN A CA 1
ATOM 2069 C C . ASN A 1 259 ? -25.518 9.209 9.559 1.00 56.69 259 ASN A C 1
ATOM 2071 O O . ASN A 1 259 ? -25.185 8.904 10.702 1.00 56.69 259 ASN A O 1
ATOM 2075 N N . PHE A 1 260 ? -25.342 10.449 9.095 1.00 41.09 260 PHE A N 1
ATOM 2076 C CA . PHE A 1 260 ? -24.724 11.517 9.885 1.00 41.09 260 PHE A CA 1
ATOM 2077 C C . PHE A 1 260 ? -25.705 12.205 10.846 1.00 41.09 260 PHE A C 1
ATOM 2079 O O . PHE A 1 260 ? -26.913 12.286 10.602 1.00 41.09 260 PHE A O 1
ATOM 2086 N N . LYS A 1 261 ? -25.168 12.790 11.922 1.00 41.94 261 LYS A N 1
ATOM 2087 C CA . LYS A 1 261 ? -25.889 13.738 12.782 1.00 41.94 261 LYS A CA 1
ATOM 2088 C C . LYS A 1 261 ? -25.216 15.102 12.708 1.00 41.94 261 LYS A C 1
ATOM 2090 O O . LYS A 1 261 ? -24.000 15.204 12.796 1.00 41.94 261 LYS A O 1
ATOM 2095 N N . ILE A 1 262 ? -26.005 16.171 12.617 1.00 37.31 262 ILE A N 1
ATOM 2096 C CA . ILE A 1 262 ? -25.491 17.556 12.593 1.00 37.31 262 ILE A CA 1
ATOM 2097 C C . ILE A 1 262 ? -24.658 17.866 13.855 1.00 37.31 262 ILE A C 1
ATOM 2099 O O . ILE A 1 262 ? -23.673 18.595 13.792 1.00 37.31 262 ILE A O 1
ATOM 2103 N N . SER A 1 263 ? -24.996 17.248 14.993 1.00 38.38 263 SER A N 1
ATOM 2104 C CA . SER A 1 263 ? -24.244 17.348 16.252 1.00 38.38 263 SER A CA 1
ATOM 2105 C C . SER A 1 263 ? -22.820 16.773 16.194 1.00 38.38 263 SER A C 1
ATOM 2107 O O . SER A 1 263 ? -22.045 17.000 17.116 1.00 38.38 263 SER A O 1
ATOM 2109 N N . TRP A 1 264 ? -22.465 16.031 15.143 1.00 41.88 264 TRP A N 1
ATOM 2110 C CA . TRP A 1 264 ? -21.158 15.395 14.954 1.00 41.88 264 TRP A CA 1
ATOM 2111 C C . TRP A 1 264 ? -20.171 16.257 14.156 1.00 41.88 264 TRP A C 1
ATOM 2113 O O . TRP A 1 264 ? -19.161 15.765 13.672 1.00 41.88 264 TRP A O 1
ATOM 2123 N N . TYR A 1 265 ? -20.409 17.565 14.026 1.00 35.97 265 TYR A N 1
ATOM 2124 C CA . TYR A 1 265 ? -19.506 18.453 13.280 1.00 35.97 265 TYR A CA 1
ATOM 2125 C C . TYR A 1 265 ? -18.050 18.425 13.799 1.00 35.97 265 TYR A C 1
ATOM 2127 O O . TYR A 1 265 ? -17.116 18.464 13.004 1.00 35.97 265 TYR A O 1
ATOM 2135 N N . ASN A 1 266 ? -17.847 18.268 15.116 1.00 40.12 266 ASN A N 1
ATOM 2136 C CA . ASN A 1 266 ? -16.519 18.139 15.744 1.00 40.12 266 ASN A CA 1
ATOM 2137 C C . ASN A 1 266 ? -15.814 16.795 15.465 1.00 40.12 266 ASN A C 1
ATOM 2139 O O . ASN A 1 266 ? -14.632 16.643 15.769 1.00 40.12 266 ASN A O 1
ATOM 2143 N N . SER A 1 267 ? -16.527 15.821 14.900 1.00 46.91 267 SER A N 1
ATOM 2144 C CA . SER A 1 267 ? -16.025 14.521 14.443 1.00 46.91 267 SER A CA 1
ATOM 2145 C C . SER A 1 267 ? -16.126 14.405 12.916 1.00 46.91 267 SER A C 1
ATOM 2147 O O . SER A 1 267 ? -16.306 13.320 12.377 1.00 46.91 267 SER A O 1
ATOM 2149 N N . TYR A 1 268 ? -16.048 15.539 12.207 1.00 48.28 268 TYR A N 1
ATOM 2150 C CA . TYR A 1 268 ? -16.183 15.621 10.747 1.00 48.28 268 TYR A CA 1
ATOM 2151 C C . TYR A 1 268 ? -17.510 15.052 10.209 1.00 48.28 268 TYR A C 1
ATOM 2153 O O . TYR A 1 268 ? -17.596 14.687 9.043 1.00 48.28 268 TYR A O 1
ATOM 2161 N N . PHE A 1 269 ? -18.557 15.026 11.042 1.00 45.00 269 PHE A N 1
ATOM 2162 C CA . PHE A 1 269 ? -19.875 14.424 10.792 1.00 45.00 269 PHE A CA 1
ATOM 2163 C C . PHE A 1 269 ? -19.900 12.890 10.726 1.00 45.00 269 PHE A C 1
ATOM 2165 O O . PHE A 1 269 ? -20.921 12.310 10.351 1.00 45.00 269 PHE A O 1
ATOM 2172 N N . ASP A 1 270 ? -18.820 12.243 11.157 1.00 50.56 270 ASP A N 1
ATOM 2173 C CA . ASP A 1 270 ? -18.750 10.804 11.388 1.00 50.56 270 ASP A CA 1
ATOM 2174 C C . ASP A 1 270 ? -19.131 10.446 12.835 1.00 50.56 270 ASP A C 1
ATOM 2176 O O . ASP A 1 270 ? -19.135 11.319 13.715 1.00 50.56 270 ASP A O 1
ATOM 2180 N N . ASP A 1 271 ? -19.429 9.172 13.105 1.00 60.53 271 ASP A N 1
ATOM 2181 C CA . ASP A 1 271 ? -19.656 8.712 14.479 1.00 60.53 271 ASP A CA 1
ATOM 2182 C C . ASP A 1 271 ? -18.386 8.973 15.328 1.00 60.53 271 ASP A C 1
ATOM 2184 O O . ASP A 1 271 ? -17.281 8.610 14.915 1.00 60.53 271 ASP A O 1
ATOM 2188 N N . PRO A 1 272 ? -18.485 9.622 16.506 1.00 74.75 272 PRO A N 1
ATOM 2189 C CA . PRO A 1 272 ? -17.323 9.894 17.352 1.00 74.75 272 PRO A CA 1
ATOM 2190 C C . PRO A 1 272 ? -16.493 8.651 17.707 1.00 74.75 272 PRO A C 1
ATOM 2192 O O . PRO A 1 272 ? -15.272 8.763 17.828 1.00 74.75 272 PRO A O 1
ATOM 2195 N N . LYS A 1 273 ? -17.129 7.478 17.838 1.00 77.38 273 LYS A N 1
ATOM 2196 C CA . LYS A 1 273 ? -16.450 6.199 18.085 1.00 77.38 273 LYS A CA 1
ATOM 2197 C C . LYS A 1 273 ? -15.665 5.737 16.854 1.00 77.38 273 LYS A C 1
ATOM 2199 O O . LYS A 1 273 ? -14.528 5.283 16.988 1.00 77.38 273 LYS A O 1
ATOM 2204 N N . ASP A 1 274 ? -16.230 5.913 15.660 1.00 78.38 274 ASP A N 1
ATOM 2205 C CA . ASP A 1 274 ? -15.551 5.605 14.396 1.00 78.38 274 ASP A CA 1
ATOM 2206 C C . ASP A 1 274 ? -14.307 6.486 14.218 1.00 78.38 274 ASP A C 1
ATOM 2208 O O . ASP A 1 274 ? -13.230 5.990 13.880 1.00 78.38 274 ASP A O 1
ATOM 2212 N N . GLN A 1 275 ? -14.403 7.771 14.565 1.00 78.19 275 GLN A N 1
ATOM 2213 C CA . GLN A 1 275 ? -13.268 8.699 14.531 1.00 78.19 275 GLN A CA 1
ATOM 2214 C C . GLN A 1 275 ? -12.188 8.364 15.559 1.00 78.19 275 GLN A C 1
ATOM 2216 O O . GLN A 1 275 ? -11.001 8.502 15.260 1.00 78.19 275 GLN A O 1
ATOM 2221 N N . GLU A 1 276 ? -12.561 7.910 16.755 1.00 85.88 276 GLU A N 1
ATOM 2222 C CA . GLU A 1 276 ? -11.594 7.426 17.743 1.00 85.88 276 GLU A CA 1
ATOM 2223 C C . GLU A 1 276 ? -10.838 6.199 17.216 1.00 85.88 276 GLU A C 1
ATOM 2225 O O . GLU A 1 276 ? -9.608 6.163 17.275 1.00 85.88 276 GLU A O 1
ATOM 2230 N N . ALA A 1 277 ? -11.545 5.238 16.619 1.00 87.81 277 ALA A N 1
ATOM 2231 C CA . ALA A 1 277 ? -10.944 4.053 16.015 1.00 87.81 277 ALA A CA 1
ATOM 2232 C C . ALA A 1 277 ? -10.016 4.403 14.831 1.00 87.81 277 ALA A C 1
ATOM 2234 O O . ALA A 1 277 ? -8.900 3.885 14.751 1.00 87.81 277 ALA A O 1
ATOM 2235 N N . ILE A 1 278 ? -10.408 5.342 13.961 1.00 86.75 278 ILE A N 1
ATOM 2236 C CA . ILE A 1 278 ? -9.553 5.852 12.873 1.00 86.75 278 ILE A CA 1
ATOM 2237 C C . ILE A 1 278 ? -8.289 6.513 13.439 1.00 86.75 278 ILE A C 1
ATOM 2239 O O . ILE A 1 278 ? -7.177 6.191 13.013 1.00 86.75 278 ILE A O 1
ATOM 2243 N N . ARG A 1 279 ? -8.431 7.403 14.430 1.00 87.81 279 ARG A N 1
ATOM 2244 C CA . ARG A 1 279 ? -7.290 8.072 15.083 1.00 87.81 279 ARG A CA 1
ATOM 2245 C C . ARG A 1 279 ? -6.369 7.081 15.782 1.00 87.81 279 ARG A C 1
ATOM 2247 O O . ARG A 1 279 ? -5.153 7.257 15.745 1.00 87.81 279 ARG A O 1
ATOM 2254 N N . LYS A 1 280 ? -6.924 6.022 16.373 1.00 93.00 280 LYS A N 1
ATOM 2255 C CA . LYS A 1 280 ? -6.149 4.931 16.968 1.00 93.00 280 LYS A CA 1
ATOM 2256 C C . LYS A 1 280 ? -5.293 4.225 15.917 1.00 93.00 280 LYS A C 1
ATOM 2258 O O . LYS A 1 280 ? -4.098 4.058 16.135 1.00 93.00 280 LYS A O 1
ATOM 2263 N N . GLY A 1 281 ? -5.869 3.896 14.758 1.00 93.75 281 GLY A N 1
ATOM 2264 C CA . GLY A 1 281 ? -5.129 3.335 13.625 1.00 93.75 281 GLY A CA 1
ATOM 2265 C C . GLY A 1 281 ? -4.008 4.246 13.120 1.00 93.75 281 GLY A C 1
ATOM 2266 O O . GLY A 1 281 ? -2.883 3.785 12.933 1.00 93.75 281 GLY A O 1
ATOM 2267 N N . ILE A 1 282 ? -4.290 5.544 12.967 1.00 88.12 282 ILE A N 1
ATOM 2268 C CA . ILE A 1 282 ? -3.286 6.563 12.614 1.00 88.12 282 ILE A CA 1
ATOM 2269 C C . ILE A 1 282 ? -2.138 6.563 13.629 1.00 88.12 282 ILE A C 1
ATOM 2271 O O . ILE A 1 282 ? -0.973 6.475 13.247 1.00 88.12 282 ILE A O 1
ATOM 2275 N N . SER A 1 283 ? -2.468 6.613 14.920 1.00 91.44 283 SER A N 1
ATOM 2276 C CA . SER A 1 283 ? -1.475 6.651 15.991 1.00 91.44 283 SER A CA 1
ATOM 2277 C C . SER A 1 283 ? -0.613 5.389 16.022 1.00 91.44 283 SER A C 1
ATOM 2279 O O . SER A 1 283 ? 0.598 5.481 16.197 1.00 91.44 283 SER A O 1
ATOM 2281 N N . TRP A 1 284 ? -1.207 4.214 15.802 1.00 93.00 284 TRP A N 1
ATOM 2282 C CA . TRP A 1 284 ? -0.463 2.959 15.707 1.00 93.00 284 TRP A CA 1
ATOM 2283 C C . TRP A 1 284 ? 0.541 2.963 14.553 1.00 93.00 284 TRP A C 1
ATOM 2285 O O . TRP A 1 284 ? 1.686 2.563 14.753 1.00 93.00 284 TRP A O 1
ATOM 2295 N N . TYR A 1 285 ? 0.155 3.470 13.380 1.00 89.69 285 TYR A N 1
ATOM 2296 C CA . TYR A 1 285 ? 1.084 3.620 12.260 1.00 89.69 285 TYR A CA 1
ATOM 2297 C C . TYR A 1 285 ? 2.248 4.565 12.606 1.00 89.69 285 TYR A C 1
ATOM 2299 O O . TYR A 1 285 ? 3.407 4.241 12.356 1.00 89.69 285 TYR A O 1
ATOM 2307 N N . GLU A 1 286 ? 1.960 5.712 13.228 1.00 86.75 286 GLU A N 1
ATOM 2308 C CA . GLU A 1 286 ? 2.975 6.708 13.606 1.00 86.75 286 GLU A CA 1
ATOM 2309 C C . GLU A 1 286 ? 3.934 6.214 14.701 1.00 86.75 286 GLU A C 1
ATOM 2311 O O . GLU A 1 286 ? 5.101 6.601 14.715 1.00 86.75 286 GLU A O 1
ATOM 2316 N N . GLN A 1 287 ? 3.472 5.320 15.578 1.00 88.56 287 GLN A N 1
ATOM 2317 C CA . GLN A 1 287 ? 4.300 4.644 16.584 1.00 88.56 287 GLN A CA 1
ATOM 2318 C C . GLN A 1 287 ? 5.146 3.498 16.002 1.00 88.56 287 GLN A C 1
ATOM 2320 O O . GLN A 1 287 ? 5.982 2.937 16.708 1.00 88.56 287 GLN A O 1
ATOM 2325 N N . GLY A 1 288 ? 4.946 3.137 14.730 1.00 83.94 288 GLY A N 1
ATOM 2326 C CA . GLY A 1 288 ? 5.641 2.023 14.085 1.00 83.94 288 GLY A CA 1
ATOM 2327 C C . GLY A 1 288 ? 5.163 0.640 14.539 1.00 83.94 288 GLY A C 1
ATOM 2328 O O . GLY A 1 288 ? 5.920 -0.328 14.391 1.00 83.94 288 GLY A O 1
ATOM 2329 N N . LEU A 1 289 ? 3.940 0.546 15.088 1.00 81.94 289 LEU A N 1
ATOM 2330 C CA . LEU A 1 289 ? 3.295 -0.711 15.497 1.00 81.94 289 LEU A CA 1
ATOM 2331 C C . LEU A 1 289 ? 2.927 -1.600 14.331 1.00 81.94 289 LEU A C 1
ATOM 2333 O O . LEU A 1 289 ? 2.763 -1.118 13.199 1.00 81.94 289 LEU A O 1
#